Protein AF-A0A091E0C0-F1 (afdb_monomer_lite)

InterPro domains:
  IPR001844 Chaperonin Cpn60/GroEL [PR00298] (60-85)
  IPR001844 Chaperonin Cpn60/GroEL [PR00298] (107-128)
  IPR001844 Chaperonin Cpn60/GroEL [PTHR45633] (1-168)
  IPR002423 Chaperonin Cpn60/GroEL/TCP-1 family [PF00118] (17-167)
  IPR027409 GroEL-like apical domain superfamily [G3DSA:3.50.7.10] (1-46)
  IPR027409 GroEL-like apical domain superfamily [SSF52029] (1-86)
  IPR027413 GroEL-like equatorial domain superfamily [G3DSA:1.10.560.10] (49-175)
  IPR027413 GroEL-like equatorial domain superfamily [SSF48592] (99-172)

Organism: Fukomys damarensis (NCBI:txid885580)

Foldseek 3Di:
DCQQQQAFDDDDPGDPDDPVPDDPNRDGHFDDWDDDPVDIDTAHRPHDPVSLVVVLVVLVVVLVVDPDPVVNVVSVVVNCVSVVHDDDDDDDDDDPVVVVVCVVVVVVVVVVVCCVVVNDDDDLLVRLQVCLVVLVPDDDPDVVVVVVSVVSSVVSCVSNVVVVVVVVDDDDDDDDPDPVPPDPCPPDVPCPPVDDDPPCPVVPPPPPCPVVVVVVVVVVVPDDDDDDDDDDDD

Radius of gyration: 29.6 Å; chains: 1; bounding box: 58×49×87 Å

Structure (mmCIF, N/CA/C/O backbone):
data_AF-A0A091E0C0-F1
#
_entry.id   AF-A0A091E0C0-F1
#
loop_
_atom_site.group_PDB
_atom_site.id
_atom_site.type_symbol
_atom_site.label_atom_id
_atom_site.label_alt_id
_atom_site.label_comp_id
_atom_site.label_asym_id
_atom_site.label_entity_id
_atom_site.label_seq_id
_atom_site.pdbx_PDB_ins_code
_atom_site.Cartn_x
_atom_site.Cartn_y
_atom_site.Cartn_z
_atom_site.occupancy
_atom_site.B_iso_or_equiv
_atom_site.auth_seq_id
_atom_site.auth_comp_id
_atom_site.auth_asym_id
_atom_site.auth_atom_id
_atom_site.pdbx_PDB_model_num
ATOM 1 N N . MET A 1 1 ? -2.699 -0.053 22.121 1.00 83.62 1 MET A N 1
ATOM 2 C CA . MET A 1 1 ? -3.222 -1.366 21.656 1.00 83.62 1 MET A CA 1
ATOM 3 C C . MET A 1 1 ? -4.165 -2.013 22.664 1.00 83.62 1 MET A C 1
ATOM 5 O O . MET A 1 1 ? -5.267 -2.356 22.265 1.00 83.62 1 MET A O 1
ATOM 9 N N . ALA A 1 2 ? -3.785 -2.138 23.941 1.00 85.75 2 ALA A N 1
ATOM 10 C CA . ALA A 1 2 ? -4.622 -2.746 24.985 1.00 85.75 2 ALA A CA 1
ATOM 11 C C . ALA A 1 2 ? -6.030 -2.122 25.092 1.00 85.75 2 ALA A C 1
ATOM 13 O O . ALA A 1 2 ? -7.026 -2.828 24.985 1.00 85.75 2 ALA A O 1
ATOM 14 N N . ILE A 1 3 ? -6.119 -0.787 25.133 1.00 87.06 3 ILE A N 1
ATOM 15 C CA . ILE A 1 3 ? -7.401 -0.053 25.136 1.00 87.06 3 ILE A CA 1
ATOM 16 C C . ILE A 1 3 ? -8.237 -0.358 23.876 1.00 87.06 3 ILE A C 1
ATOM 18 O O . ILE A 1 3 ? -9.442 -0.583 23.956 1.00 87.06 3 ILE A O 1
ATOM 22 N N . ALA A 1 4 ? -7.593 -0.441 22.707 1.00 85.88 4 ALA A N 1
ATOM 23 C CA . ALA A 1 4 ? -8.267 -0.716 21.435 1.00 85.88 4 ALA A CA 1
ATOM 24 C C . ALA A 1 4 ? -8.829 -2.150 21.347 1.00 85.88 4 ALA A C 1
ATOM 26 O O . ALA A 1 4 ? -9.838 -2.388 20.678 1.00 85.88 4 ALA A O 1
ATOM 27 N N . THR A 1 5 ? -8.203 -3.113 22.027 1.00 87.56 5 THR A N 1
ATOM 28 C CA . THR A 1 5 ? -8.660 -4.510 22.090 1.00 87.56 5 THR A CA 1
ATOM 29 C C . THR A 1 5 ? -9.496 -4.819 23.335 1.00 87.56 5 THR A C 1
ATOM 31 O O . THR A 1 5 ? -10.110 -5.886 23.390 1.00 87.56 5 THR A O 1
ATOM 34 N N . GLY A 1 6 ? -9.569 -3.892 24.295 1.00 85.38 6 GLY A N 1
ATOM 35 C CA . GLY A 1 6 ? -10.274 -4.055 25.568 1.00 85.38 6 GLY A CA 1
ATOM 36 C C . GLY A 1 6 ? -9.551 -4.969 26.560 1.00 85.38 6 GLY A C 1
ATOM 37 O O . GLY A 1 6 ? -10.216 -5.603 27.368 1.00 85.38 6 GLY A O 1
ATOM 38 N N . GLY A 1 7 ? -8.226 -5.089 26.449 1.00 86.06 7 GLY A N 1
ATOM 39 C CA . GLY A 1 7 ? -7.393 -5.860 27.375 1.00 86.06 7 GLY A CA 1
ATOM 40 C C . GLY A 1 7 ? -6.574 -4.974 28.310 1.00 86.06 7 GLY A C 1
ATOM 41 O O . GLY A 1 7 ? -6.468 -3.763 28.101 1.00 86.06 7 GLY A O 1
ATOM 42 N N . LEU A 1 8 ? -5.957 -5.595 29.312 1.00 83.12 8 LEU A N 1
ATOM 43 C CA . LEU A 1 8 ? -5.003 -4.965 30.225 1.00 83.12 8 LEU A CA 1
ATOM 44 C C . LEU A 1 8 ? -3.558 -5.268 29.794 1.00 83.12 8 LEU A C 1
ATOM 46 O O . LEU A 1 8 ? -3.288 -6.256 29.112 1.00 83.12 8 LEU A O 1
ATOM 50 N N . VAL A 1 9 ? -2.625 -4.383 30.158 1.00 83.56 9 VAL A N 1
ATOM 51 C CA . VAL A 1 9 ? -1.182 -4.586 29.946 1.00 83.56 9 VAL A CA 1
ATOM 52 C C . VAL A 1 9 ? -0.588 -5.185 31.218 1.00 83.56 9 VAL A C 1
ATOM 54 O O . VAL A 1 9 ? -0.786 -4.629 32.295 1.00 83.56 9 VAL A O 1
ATOM 57 N N . PHE A 1 10 ? 0.147 -6.289 31.084 1.00 82.25 10 PHE A N 1
ATOM 58 C CA . PHE A 1 10 ? 0.856 -6.948 32.185 1.00 82.25 10 PHE A CA 1
ATOM 59 C C . PHE A 1 10 ? 2.335 -6.528 32.188 1.00 82.25 10 PHE A C 1
ATOM 61 O O . PHE A 1 10 ? 2.965 -6.537 31.129 1.00 82.25 10 PHE A O 1
ATOM 68 N N . GLY A 1 11 ? 2.893 -6.174 33.350 1.00 74.88 11 GLY A N 1
ATOM 69 C CA . GLY A 1 11 ? 4.304 -5.787 33.504 1.00 74.88 11 GLY A CA 1
ATOM 70 C C . GLY A 1 11 ? 4.554 -4.804 34.654 1.00 74.88 11 GLY A C 1
ATOM 71 O O . GLY A 1 11 ? 3.607 -4.305 35.257 1.00 74.88 11 GLY A O 1
ATOM 72 N N . GLU A 1 12 ? 5.830 -4.517 34.939 1.00 59.41 12 GLU A N 1
ATOM 73 C CA . GLU A 1 12 ? 6.282 -3.722 36.103 1.00 59.41 12 GLU A CA 1
ATOM 74 C C . GLU A 1 12 ? 5.786 -2.261 36.112 1.00 59.41 12 GLU A C 1
ATOM 76 O O . GLU A 1 12 ? 5.676 -1.659 37.176 1.00 59.41 12 GLU A O 1
ATOM 81 N N . GLU A 1 13 ? 5.434 -1.704 34.949 1.00 59.28 13 GLU A N 1
ATOM 82 C CA . GLU A 1 13 ? 4.938 -0.325 34.798 1.00 59.28 13 GLU A CA 1
ATOM 83 C C . GLU A 1 13 ? 3.396 -0.235 34.698 1.00 59.28 13 GLU A C 1
ATOM 85 O O . GLU A 1 13 ? 2.840 0.856 34.568 1.00 59.28 13 GLU A O 1
ATOM 90 N N . GLY A 1 14 ? 2.689 -1.375 34.744 1.00 56.19 14 GLY A N 1
ATOM 91 C CA . GLY A 1 14 ? 1.226 -1.469 34.655 1.00 56.19 14 GLY A CA 1
ATOM 92 C C . GLY A 1 14 ? 0.528 -1.746 35.992 1.00 56.19 14 GLY A C 1
ATOM 93 O O . GLY A 1 14 ? 1.129 -1.704 37.063 1.00 56.19 14 GLY A O 1
ATOM 94 N N . LEU A 1 15 ? -0.776 -2.059 35.935 1.00 59.28 15 LEU A N 1
ATOM 95 C CA . LEU A 1 15 ? -1.495 -2.646 37.074 1.00 59.28 15 LEU A CA 1
ATOM 96 C C . LEU A 1 15 ? -0.730 -3.902 37.517 1.00 59.28 15 LEU A C 1
ATOM 98 O O . LEU A 1 15 ? -0.425 -4.736 36.670 1.00 59.28 15 LEU A O 1
ATOM 102 N N . ALA A 1 16 ? -0.428 -4.022 38.815 1.00 59.25 16 ALA A N 1
ATOM 103 C CA . ALA A 1 16 ? 0.349 -5.106 39.432 1.00 59.25 16 ALA A CA 1
ATOM 104 C C . ALA A 1 16 ? -0.380 -6.468 39.407 1.00 59.25 16 ALA A C 1
ATOM 106 O O . ALA A 1 16 ? -0.593 -7.109 40.434 1.00 59.25 16 ALA A O 1
ATOM 107 N N . LEU A 1 17 ? -0.827 -6.882 38.226 1.00 66.69 17 LEU A N 1
ATOM 108 C CA . LEU A 1 17 ? -1.394 -8.183 37.936 1.00 66.69 17 LEU A CA 1
ATOM 109 C C . LEU A 1 17 ? -0.252 -9.057 37.431 1.00 66.69 17 LEU A C 1
ATOM 111 O O . LEU A 1 17 ? 0.309 -8.827 36.357 1.00 66.69 17 LEU A O 1
ATOM 115 N N . ASN A 1 18 ? 0.107 -10.050 38.239 1.00 72.56 18 ASN A N 1
ATOM 116 C CA . ASN A 1 18 ? 1.078 -11.057 37.845 1.00 72.56 18 ASN A CA 1
ATOM 117 C C . ASN A 1 18 ? 0.498 -11.916 36.714 1.00 72.56 18 ASN A C 1
ATOM 119 O O . ASN A 1 18 ? -0.703 -12.179 36.667 1.00 72.56 18 ASN A O 1
ATOM 123 N N . VAL A 1 19 ? 1.371 -12.412 35.833 1.00 75.06 19 VAL A N 1
ATOM 124 C CA . VAL A 1 19 ? 0.999 -13.311 34.719 1.00 75.06 19 VAL A CA 1
ATOM 125 C C . VAL A 1 19 ? 0.363 -14.621 35.221 1.00 75.06 19 VAL A C 1
ATOM 127 O O . VAL A 1 19 ? -0.302 -15.329 34.471 1.00 75.06 19 VAL A O 1
ATOM 130 N N . GLU A 1 20 ? 0.545 -14.931 36.502 1.00 78.75 20 GLU A N 1
ATOM 131 C CA . GLU A 1 20 ? 0.038 -16.134 37.158 1.00 78.75 20 GLU A CA 1
ATOM 132 C C . GLU A 1 20 ? -1.482 -16.084 37.412 1.00 78.75 20 GLU A C 1
ATOM 134 O O . GLU A 1 20 ? -2.136 -17.122 37.331 1.00 78.75 20 GLU A O 1
ATOM 139 N N . ASP A 1 21 ? -2.063 -14.893 37.611 1.00 80.81 21 ASP A N 1
ATOM 140 C CA . ASP A 1 21 ? -3.476 -14.700 37.994 1.00 80.81 21 ASP A CA 1
ATOM 141 C C . ASP A 1 21 ? -4.339 -14.105 36.862 1.00 80.81 21 ASP A C 1
ATOM 143 O O . ASP A 1 21 ? -5.306 -13.377 37.098 1.00 80.81 21 ASP A O 1
ATOM 147 N N . VAL A 1 22 ? -3.999 -14.390 35.603 1.00 83.25 22 VAL A N 1
ATOM 148 C CA . VAL A 1 22 ? -4.691 -13.815 34.439 1.00 83.25 22 VAL A CA 1
ATOM 149 C C . VAL A 1 22 ? -6.079 -14.428 34.257 1.00 83.25 22 VAL A C 1
ATOM 151 O O . VAL A 1 22 ? -6.229 -15.641 34.083 1.00 83.25 22 VAL A O 1
ATOM 154 N N . GLN A 1 23 ? -7.112 -13.584 34.200 1.00 84.75 23 GLN A N 1
ATOM 155 C CA . GLN A 1 23 ? -8.461 -14.006 33.838 1.00 84.75 23 GLN A CA 1
ATOM 156 C C . GLN A 1 23 ? -8.733 -13.782 32.348 1.00 84.75 23 GLN A C 1
ATOM 158 O O . GLN A 1 23 ? -8.192 -12.891 31.697 1.00 84.75 23 GLN A O 1
ATOM 163 N N . ALA A 1 24 ? -9.674 -14.549 31.788 1.00 83.81 24 ALA A N 1
ATOM 164 C CA . ALA A 1 24 ? -10.102 -14.388 30.393 1.00 83.81 24 ALA A CA 1
ATOM 165 C C . ALA A 1 24 ? -10.733 -13.010 30.085 1.00 83.81 24 ALA A C 1
ATOM 167 O O . ALA A 1 24 ? -10.983 -12.693 28.921 1.00 83.81 24 ALA A O 1
ATOM 168 N N . GLN A 1 25 ? -11.037 -12.219 31.119 1.00 83.31 25 GLN A N 1
ATOM 169 C CA . GLN A 1 25 ? -11.549 -10.854 31.004 1.00 83.31 25 GLN A CA 1
ATOM 170 C C . GLN A 1 25 ? -10.430 -9.832 30.774 1.00 83.31 25 GLN A C 1
ATOM 172 O O . GLN A 1 25 ? -10.675 -8.820 30.127 1.00 83.31 25 GLN A O 1
ATOM 177 N N . ASP A 1 26 ? -9.213 -10.129 31.231 1.00 84.56 26 ASP A N 1
ATOM 178 C CA . ASP A 1 26 ? -8.057 -9.233 31.125 1.00 84.56 26 ASP A CA 1
ATOM 179 C C . ASP A 1 26 ? -7.406 -9.303 29.735 1.00 84.56 26 ASP A C 1
ATOM 181 O O . ASP A 1 26 ? -6.665 -8.409 29.321 1.00 84.56 26 ASP A O 1
ATOM 185 N N . LEU A 1 27 ? -7.705 -10.365 28.983 1.00 85.62 27 LEU A N 1
ATOM 186 C CA . LEU A 1 27 ? -7.228 -10.568 27.622 1.00 85.62 27 LEU A CA 1
ATOM 187 C C . LEU A 1 27 ? -8.071 -9.778 26.612 1.00 85.62 27 LEU A C 1
ATOM 189 O O . LEU A 1 27 ? -9.299 -9.889 26.555 1.00 85.62 27 LEU A O 1
ATOM 193 N N . GLY A 1 28 ? -7.389 -9.030 25.744 1.00 88.50 28 GLY A N 1
ATOM 194 C CA . GLY A 1 28 ? -8.026 -8.283 24.662 1.00 88.50 28 GLY A CA 1
ATOM 195 C C . GLY A 1 28 ? -8.665 -9.191 23.605 1.00 88.50 28 GLY A C 1
ATOM 196 O O . GLY A 1 28 ? -8.182 -10.285 23.312 1.00 88.50 28 GLY A O 1
ATOM 197 N N . LYS A 1 29 ? -9.751 -8.717 22.985 1.00 89.25 29 LYS A N 1
ATOM 198 C CA . LYS A 1 29 ? -10.498 -9.449 21.949 1.00 89.25 29 LYS A CA 1
ATOM 199 C C . LYS A 1 29 ? -10.398 -8.745 20.601 1.00 89.25 29 LYS A C 1
ATOM 201 O O . LYS A 1 29 ? -10.689 -7.555 20.478 1.00 89.25 29 LYS A O 1
ATOM 206 N N . VAL A 1 30 ? -10.055 -9.515 19.571 1.00 91.00 30 VAL A N 1
ATOM 207 C CA . VAL A 1 30 ? -9.890 -9.051 18.186 1.00 91.00 30 VAL A CA 1
ATOM 208 C C . VAL A 1 30 ? -10.690 -9.962 17.257 1.00 91.00 30 VAL A C 1
ATOM 210 O O . VAL A 1 30 ? -10.850 -11.148 17.539 1.00 91.00 30 VAL A O 1
ATOM 213 N N . GLY A 1 31 ? -11.263 -9.407 16.188 1.00 88.25 31 GLY A N 1
ATOM 214 C CA . GLY A 1 31 ? -12.060 -10.178 15.234 1.00 88.25 31 GLY A CA 1
ATOM 215 C C . GLY A 1 31 ? -11.211 -11.003 14.270 1.00 88.25 31 GLY A C 1
ATOM 216 O O . GLY A 1 31 ? -11.532 -12.158 14.015 1.00 88.25 31 GLY A O 1
ATOM 217 N N . GLU A 1 32 ? -10.151 -10.407 13.730 1.00 88.31 32 GLU A N 1
ATOM 218 C CA . GLU A 1 32 ? -9.261 -11.044 12.759 1.00 88.31 32 GLU A CA 1
ATOM 219 C C . GLU A 1 32 ? -7.840 -10.505 12.933 1.00 88.31 32 GLU A C 1
ATOM 221 O O . GLU A 1 32 ? -7.650 -9.329 13.249 1.00 88.31 32 GLU A O 1
ATOM 226 N N . VAL A 1 33 ? -6.844 -11.371 12.762 1.00 90.31 33 VAL A N 1
ATOM 227 C CA . VAL A 1 33 ? -5.430 -11.027 12.920 1.00 90.31 33 VAL A CA 1
ATOM 228 C C . VAL A 1 33 ? -4.682 -11.530 11.698 1.00 90.31 33 VAL A C 1
ATOM 230 O O . VAL A 1 33 ? -4.753 -12.715 11.376 1.00 90.31 33 VAL A O 1
ATOM 233 N N . ILE A 1 34 ? -3.976 -10.627 11.025 1.00 89.06 34 ILE A N 1
ATOM 234 C CA . ILE A 1 34 ? -3.141 -10.941 9.866 1.00 89.06 34 ILE A CA 1
ATOM 235 C C . ILE A 1 34 ? -1.695 -10.706 10.283 1.00 89.06 34 ILE A C 1
ATOM 237 O O . ILE A 1 34 ? -1.340 -9.602 10.688 1.00 89.06 34 ILE A O 1
ATOM 241 N N . VAL A 1 35 ? -0.871 -11.747 10.203 1.00 93.69 35 VAL A N 1
ATOM 242 C CA . VAL A 1 35 ? 0.554 -11.674 10.543 1.00 93.69 35 VAL A CA 1
ATOM 243 C C . VAL A 1 35 ? 1.359 -11.992 9.295 1.00 93.69 35 VAL A C 1
ATOM 245 O O . VAL A 1 35 ? 1.209 -13.064 8.707 1.00 93.69 35 VAL A O 1
ATOM 248 N N . THR A 1 36 ? 2.197 -11.048 8.887 1.00 92.38 36 THR A N 1
ATOM 249 C CA . THR A 1 36 ? 3.200 -11.223 7.836 1.00 92.38 36 THR A CA 1
ATOM 250 C C . THR A 1 36 ? 4.597 -11.253 8.462 1.00 92.38 36 THR A C 1
ATOM 252 O O . THR A 1 36 ? 4.737 -11.210 9.683 1.00 92.38 36 THR A O 1
ATOM 255 N N . LYS A 1 37 ? 5.648 -11.386 7.642 1.00 93.25 37 LYS A N 1
ATOM 256 C CA . LYS A 1 37 ? 7.032 -11.442 8.138 1.00 93.25 37 LYS A CA 1
ATOM 257 C C . LYS A 1 37 ? 7.442 -10.153 8.860 1.00 93.25 37 LYS A C 1
ATOM 259 O O . LYS A 1 37 ? 8.150 -10.229 9.859 1.00 93.25 37 LYS A O 1
ATOM 264 N N . ASP A 1 38 ? 6.995 -9.013 8.344 1.00 90.62 38 ASP A N 1
ATOM 265 C CA . ASP A 1 38 ? 7.464 -7.698 8.779 1.00 90.62 38 ASP A CA 1
ATOM 266 C C . ASP A 1 38 ? 6.386 -6.930 9.572 1.00 90.62 38 ASP A C 1
ATOM 268 O O . ASP A 1 38 ? 6.716 -6.048 10.362 1.00 90.62 38 ASP A O 1
ATOM 272 N N . GLU A 1 39 ? 5.101 -7.290 9.431 1.00 87.75 39 GLU A N 1
ATOM 273 C CA . GLU A 1 39 ? 3.980 -6.546 10.021 1.00 87.75 39 GLU A CA 1
ATOM 274 C C . GLU A 1 39 ? 2.891 -7.449 10.622 1.00 87.75 39 GLU A C 1
ATOM 276 O O . GLU A 1 39 ? 2.563 -8.510 10.083 1.00 87.75 39 GLU A O 1
ATOM 281 N N . ALA A 1 40 ? 2.268 -6.987 11.711 1.00 89.38 40 ALA A N 1
ATOM 282 C CA . ALA A 1 40 ? 1.107 -7.621 12.333 1.00 89.38 40 ALA A CA 1
ATOM 283 C C . ALA A 1 40 ? -0.074 -6.642 12.398 1.00 89.38 40 ALA A C 1
ATOM 285 O O . ALA A 1 40 ? -0.008 -5.601 13.055 1.00 89.38 40 ALA A O 1
ATOM 286 N N . THR A 1 41 ? -1.178 -6.996 11.743 1.00 86.75 41 THR A N 1
ATOM 287 C CA . THR A 1 41 ? -2.388 -6.174 11.655 1.00 86.75 41 THR A CA 1
ATOM 288 C C . THR A 1 41 ? -3.514 -6.798 12.473 1.00 86.75 41 THR A C 1
ATOM 290 O O . THR A 1 41 ? -3.942 -7.927 12.223 1.00 86.75 41 THR A O 1
ATOM 293 N N . LEU A 1 42 ? -4.025 -6.043 13.448 1.00 88.00 42 LEU A N 1
ATOM 294 C CA . LEU A 1 42 ? -5.166 -6.427 14.281 1.00 88.00 42 LEU A CA 1
ATOM 295 C C . LEU A 1 42 ? -6.434 -5.736 13.770 1.00 88.00 42 LEU A C 1
ATOM 297 O O . LEU A 1 42 ? -6.513 -4.510 13.744 1.00 88.00 42 LEU A O 1
ATOM 301 N N . LEU A 1 43 ? -7.444 -6.518 13.390 1.00 85.44 43 LEU A N 1
ATOM 302 C CA . LEU A 1 43 ? -8.680 -6.024 12.789 1.00 85.44 43 LEU A CA 1
ATOM 303 C C . LEU A 1 43 ? -9.874 -6.215 13.726 1.00 85.44 43 LEU A C 1
ATOM 305 O O . LEU A 1 43 ? -10.095 -7.292 14.284 1.00 85.44 43 LEU A O 1
ATOM 309 N N . LYS A 1 44 ? -10.723 -5.184 13.824 1.00 83.50 44 LYS A N 1
ATOM 310 C CA . LYS A 1 44 ? -11.967 -5.195 14.621 1.00 83.50 44 LYS A CA 1
ATOM 311 C C . LYS A 1 44 ? -11.718 -5.532 16.100 1.00 83.50 44 LYS A C 1
ATOM 313 O O . LYS A 1 44 ? -12.264 -6.507 16.623 1.00 83.50 44 LYS A O 1
ATOM 318 N N . GLY A 1 45 ? -10.895 -4.726 16.771 1.00 86.25 45 GLY A N 1
ATOM 319 C CA . GLY A 1 45 ? -10.773 -4.767 18.231 1.00 86.25 45 GLY A CA 1
ATOM 320 C C . GLY A 1 45 ? -12.118 -4.478 18.907 1.00 86.25 45 GLY A C 1
ATOM 321 O O . GLY A 1 45 ? -12.876 -3.623 18.446 1.00 86.25 45 GLY A O 1
ATOM 322 N N . LYS A 1 46 ? -12.443 -5.215 19.975 1.00 84.62 46 LYS A N 1
ATOM 323 C CA . LYS A 1 46 ? -13.685 -5.040 20.753 1.00 84.62 46 LYS A CA 1
ATOM 324 C C . LYS A 1 46 ? -13.484 -4.148 21.988 1.00 84.62 46 LYS A C 1
ATOM 326 O O . LYS A 1 46 ? -14.085 -4.407 23.026 1.00 84.62 46 LYS A O 1
ATOM 331 N N . GLY A 1 47 ? -12.642 -3.120 21.876 1.00 85.56 47 GLY A N 1
ATOM 332 C CA . GLY A 1 47 ? -12.451 -2.117 22.924 1.00 85.56 47 GLY A CA 1
ATOM 333 C C . GLY A 1 47 ? -13.659 -1.190 23.102 1.00 85.56 47 GLY A C 1
ATOM 334 O O . GLY A 1 47 ? -14.518 -1.064 22.222 1.00 85.56 47 GLY A O 1
ATOM 335 N N . HIS A 1 48 ? -13.728 -0.518 24.251 1.00 87.69 48 HIS A N 1
ATOM 336 C CA . HIS A 1 48 ? -14.758 0.485 24.513 1.00 87.69 48 HIS A CA 1
ATOM 337 C C . HIS A 1 48 ? -14.474 1.763 23.718 1.00 87.69 48 HIS A C 1
ATOM 339 O O . HIS A 1 48 ? -13.467 2.426 23.944 1.00 87.69 48 HIS A O 1
ATOM 345 N N . LYS A 1 49 ? -15.394 2.145 22.821 1.00 86.19 49 LYS A N 1
ATOM 346 C CA . LYS A 1 49 ? -15.236 3.327 21.950 1.00 86.19 49 LYS A CA 1
ATOM 347 C C . LYS A 1 49 ? -14.939 4.616 22.721 1.00 86.19 49 LYS A C 1
ATOM 349 O O . LYS A 1 49 ? -14.050 5.349 22.321 1.00 86.19 49 LYS A O 1
ATOM 354 N N . ALA A 1 50 ? -15.601 4.826 23.861 1.00 90.12 50 ALA A N 1
ATOM 355 C CA . ALA A 1 50 ? -15.364 5.992 24.713 1.00 90.12 50 ALA A CA 1
ATOM 356 C C . ALA A 1 50 ? -13.916 6.067 25.231 1.00 90.12 50 ALA A C 1
ATOM 358 O O . ALA A 1 50 ? -13.322 7.134 25.258 1.00 90.12 50 ALA A O 1
ATOM 359 N N . GLN A 1 51 ? -13.314 4.930 25.597 1.00 88.50 51 GLN A N 1
ATOM 360 C CA . GLN A 1 51 ? -11.919 4.904 26.052 1.00 88.50 51 GLN A CA 1
ATOM 361 C C . GLN A 1 51 ? -10.937 5.169 24.902 1.00 88.50 51 GLN A C 1
ATOM 363 O O . GLN A 1 51 ? -9.887 5.764 25.117 1.00 88.50 51 GLN A O 1
ATOM 368 N N . ILE A 1 52 ? -11.280 4.748 23.681 1.00 89.06 52 ILE A N 1
ATOM 369 C CA . ILE A 1 52 ? -10.478 5.025 22.483 1.00 89.06 52 ILE A CA 1
ATOM 370 C C . ILE A 1 52 ? -10.549 6.517 22.135 1.00 89.06 52 ILE A C 1
ATOM 372 O O . ILE A 1 52 ? -9.515 7.118 21.871 1.00 89.06 52 ILE A O 1
ATOM 376 N N . GLU A 1 53 ? -11.739 7.120 22.177 1.00 89.69 53 GLU A N 1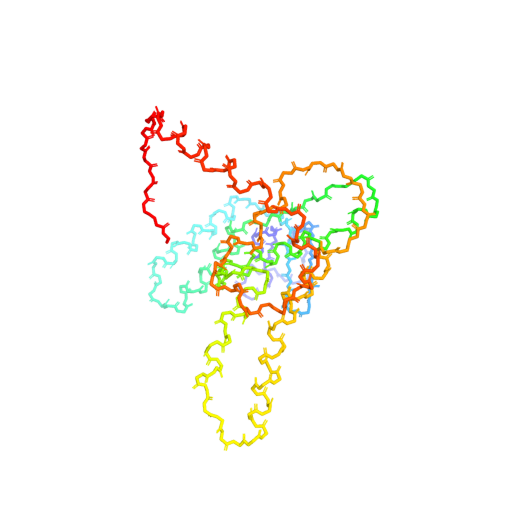
ATOM 377 C CA . GLU A 1 53 ? -11.934 8.557 21.935 1.00 89.69 53 GLU A CA 1
ATOM 378 C C . GLU A 1 53 ? -11.173 9.413 22.954 1.00 89.69 53 GLU A C 1
ATOM 380 O O . GLU A 1 53 ? -10.485 10.350 22.555 1.00 89.69 53 GLU A O 1
ATOM 385 N N . ASN A 1 54 ? -11.209 9.044 24.238 1.00 92.06 54 ASN A N 1
ATOM 386 C CA . ASN A 1 54 ? -10.417 9.713 25.273 1.00 92.06 54 ASN A CA 1
ATOM 387 C C . ASN A 1 54 ? -8.912 9.603 24.989 1.00 92.06 54 ASN A C 1
ATOM 389 O O . ASN A 1 54 ? -8.202 10.597 25.044 1.00 92.06 54 ASN A O 1
ATOM 393 N N . CYS A 1 55 ? -8.429 8.418 24.603 1.00 89.75 55 CYS A N 1
ATOM 394 C CA . CYS A 1 55 ? -7.020 8.217 24.260 1.00 89.75 55 CYS A CA 1
ATOM 395 C C . CYS A 1 55 ? -6.591 9.051 23.035 1.00 89.75 55 CYS A C 1
ATOM 397 O O . CYS A 1 55 ? -5.486 9.586 23.008 1.00 89.75 55 CYS A O 1
ATOM 399 N N . ILE A 1 56 ? -7.466 9.213 22.034 1.00 91.25 56 ILE A N 1
ATOM 400 C CA . ILE A 1 56 ? -7.207 10.093 20.883 1.00 91.25 56 ILE A CA 1
ATOM 401 C C . ILE A 1 56 ? -7.106 11.558 21.329 1.00 91.25 56 ILE A C 1
ATOM 403 O O . ILE A 1 56 ? -6.213 12.264 20.863 1.00 91.25 56 ILE A O 1
ATOM 407 N N . GLN A 1 57 ? -7.987 12.010 22.228 1.00 92.69 57 GLN A N 1
ATOM 408 C CA . GLN A 1 57 ? -7.940 13.370 22.778 1.00 92.69 57 GLN A CA 1
ATOM 409 C C . GLN A 1 57 ? -6.653 13.611 23.570 1.00 92.69 57 GLN A C 1
ATOM 411 O O . GLN A 1 57 ? -5.965 14.592 23.313 1.00 92.69 57 GLN A O 1
ATOM 416 N N . GLU A 1 58 ? -6.271 12.681 24.445 1.00 92.38 58 GLU A N 1
ATOM 417 C CA . GLU A 1 58 ? -5.027 12.760 25.221 1.00 92.38 58 GLU A CA 1
ATOM 418 C C . GLU A 1 58 ? -3.789 12.880 24.314 1.00 92.38 58 GLU A C 1
ATOM 420 O O . GLU A 1 58 ? -2.924 13.723 24.546 1.00 92.38 58 GLU A O 1
ATOM 425 N N . ILE A 1 59 ? -3.710 12.077 23.246 1.00 92.44 59 ILE A N 1
ATOM 426 C CA . ILE A 1 59 ? -2.594 12.132 22.286 1.00 92.44 59 ILE A CA 1
ATOM 427 C C . ILE A 1 59 ? -2.606 13.451 21.500 1.00 92.44 59 ILE A C 1
ATOM 429 O O . ILE A 1 59 ? -1.544 14.017 21.239 1.00 92.44 59 ILE A O 1
ATOM 433 N N . ALA A 1 60 ? -3.786 13.957 21.130 1.00 91.62 60 ALA A N 1
ATOM 434 C CA . ALA A 1 60 ? -3.915 15.236 20.437 1.00 91.62 60 ALA A CA 1
ATOM 435 C C . ALA A 1 60 ? -3.446 16.409 21.315 1.00 91.62 60 ALA A C 1
ATOM 437 O O . ALA A 1 60 ? -2.685 17.251 20.844 1.00 91.62 60 ALA A O 1
ATOM 438 N N . GLU A 1 61 ? -3.819 16.423 22.597 1.00 93.81 61 GLU A N 1
ATOM 439 C CA . GLU A 1 61 ? -3.354 17.423 23.568 1.00 93.81 61 GLU A CA 1
ATOM 440 C C . GLU A 1 61 ? -1.833 17.354 23.771 1.00 93.81 61 GLU A C 1
ATOM 442 O O . GLU A 1 61 ? -1.150 18.380 23.778 1.00 93.81 61 GLU A O 1
ATOM 447 N N . GLN A 1 62 ? -1.268 16.146 23.872 1.00 91.12 62 GLN A N 1
ATOM 448 C CA . GLN A 1 62 ? 0.184 15.957 23.976 1.00 91.12 62 GLN A CA 1
ATOM 449 C C . GLN A 1 62 ? 0.925 16.508 22.754 1.00 91.12 62 GLN A C 1
ATOM 451 O O . GLN A 1 62 ? 1.988 17.114 22.893 1.00 91.12 62 GLN A O 1
ATOM 456 N N . LEU A 1 63 ? 0.347 16.363 21.562 1.00 91.75 63 LEU A N 1
ATOM 457 C CA . LEU A 1 63 ? 0.937 16.849 20.318 1.00 91.75 63 LEU A CA 1
ATOM 458 C C . LEU A 1 63 ? 1.066 18.381 20.281 1.00 91.75 63 LEU A C 1
ATOM 460 O O . LEU A 1 63 ? 2.034 18.900 19.718 1.00 91.75 63 LEU A O 1
ATOM 464 N N . GLU A 1 64 ? 0.127 19.099 20.901 1.00 90.25 64 GLU A N 1
ATOM 465 C CA . GLU A 1 64 ? 0.155 20.564 21.011 1.00 90.25 64 GLU A CA 1
ATOM 466 C C . GLU A 1 64 ? 1.230 21.064 21.984 1.00 90.25 64 GLU A C 1
ATOM 468 O O . GLU A 1 64 ? 1.847 22.106 21.750 1.00 90.25 64 GLU A O 1
ATOM 473 N N . ILE A 1 65 ? 1.470 20.320 23.067 1.00 92.44 65 ILE A N 1
ATOM 474 C CA . ILE A 1 65 ? 2.408 20.697 24.134 1.00 92.44 65 ILE A CA 1
ATOM 475 C C . ILE A 1 65 ? 3.852 20.361 23.747 1.00 92.44 65 ILE A C 1
ATOM 477 O O . ILE A 1 65 ? 4.784 21.105 24.067 1.00 92.44 65 ILE A O 1
ATOM 481 N N . THR A 1 66 ? 4.057 19.240 23.059 1.00 90.88 66 THR A N 1
ATOM 482 C CA . THR A 1 66 ? 5.383 18.763 22.676 1.00 90.88 66 THR A CA 1
ATOM 483 C C . THR A 1 66 ? 6.069 19.731 21.712 1.00 90.88 66 THR A C 1
ATOM 485 O O . THR A 1 66 ? 5.502 20.188 20.721 1.00 90.88 66 THR A O 1
ATOM 488 N N . THR A 1 67 ? 7.345 20.023 21.958 1.00 89.12 67 THR A N 1
ATOM 489 C CA . THR A 1 67 ? 8.170 20.897 21.103 1.00 89.12 67 THR A CA 1
ATOM 490 C C . THR A 1 67 ? 9.173 20.127 20.244 1.00 89.12 67 THR A C 1
ATOM 492 O O . THR A 1 67 ? 9.629 20.656 19.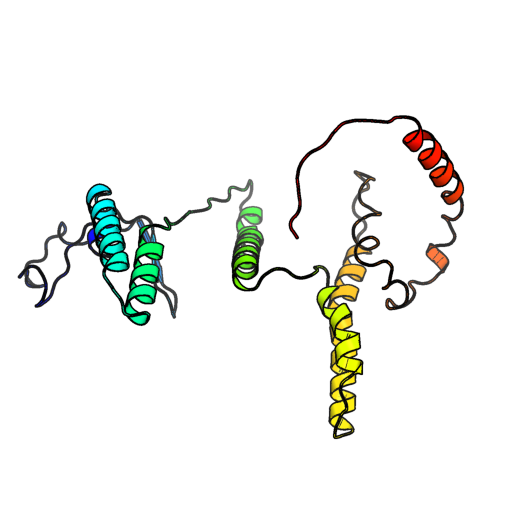234 1.00 89.12 67 THR A O 1
ATOM 495 N N . SER A 1 68 ? 9.470 18.874 20.599 1.00 93.56 68 SER A N 1
ATOM 496 C CA . SER A 1 68 ? 10.390 17.998 19.868 1.00 93.56 68 SER A CA 1
ATOM 497 C C . SER A 1 68 ? 9.764 17.470 18.575 1.00 93.56 68 SER A C 1
ATOM 499 O O . SER A 1 68 ? 8.684 16.881 18.594 1.00 93.56 68 SER A O 1
ATOM 501 N N . GLU A 1 69 ? 10.452 17.644 17.445 1.00 89.88 69 GLU A N 1
ATOM 502 C CA . GLU A 1 69 ? 10.001 17.139 16.138 1.00 89.88 69 GLU A CA 1
ATOM 503 C C . GLU A 1 69 ? 9.893 15.606 16.111 1.00 89.88 69 GLU A C 1
ATOM 505 O O . GLU A 1 69 ? 8.929 15.072 15.566 1.00 89.88 69 GLU A O 1
ATOM 510 N N . TYR A 1 70 ? 10.817 14.905 16.777 1.00 92.19 70 TYR A N 1
ATOM 511 C CA . TYR A 1 70 ? 10.816 13.441 16.859 1.00 92.19 70 TYR A CA 1
ATOM 512 C C . TYR A 1 70 ? 9.569 12.897 17.571 1.00 92.19 70 TYR A C 1
ATOM 514 O O . TYR A 1 70 ? 8.928 11.954 17.111 1.00 92.19 70 TYR A O 1
ATOM 522 N N . GLU A 1 71 ? 9.196 13.513 18.693 1.00 92.00 71 GLU A N 1
ATOM 523 C CA . GLU A 1 71 ? 8.010 13.106 19.448 1.00 92.00 71 GLU A CA 1
ATOM 524 C C . GLU A 1 71 ? 6.722 13.450 18.695 1.00 92.00 71 GLU A C 1
ATOM 526 O O . GLU A 1 71 ? 5.799 12.639 18.672 1.00 92.00 71 GLU A O 1
ATOM 531 N N . LYS A 1 72 ? 6.674 14.596 18.001 1.00 91.88 72 LYS A N 1
ATOM 532 C CA . LYS A 1 72 ? 5.538 14.952 17.137 1.00 91.88 72 LYS A CA 1
ATOM 533 C C . LYS A 1 72 ? 5.313 13.934 16.031 1.00 91.88 72 LYS A C 1
ATOM 535 O O . LYS A 1 72 ? 4.170 13.570 15.773 1.00 91.88 72 LYS A O 1
ATOM 540 N N . GLU A 1 73 ? 6.371 13.477 15.368 1.00 91.56 73 GLU A N 1
ATOM 541 C CA . GLU A 1 73 ? 6.260 12.452 14.327 1.00 91.56 73 GLU A CA 1
ATOM 542 C C . GLU A 1 73 ? 5.691 11.148 14.904 1.00 91.56 73 GLU A C 1
ATOM 544 O O . GLU A 1 73 ? 4.735 10.588 14.365 1.00 91.56 73 GLU A O 1
ATOM 549 N N . LYS A 1 74 ? 6.189 10.713 16.068 1.00 92.19 74 LYS A N 1
ATOM 550 C CA . LYS A 1 74 ? 5.725 9.479 16.717 1.00 92.19 74 LYS A CA 1
ATOM 551 C C . LYS A 1 74 ? 4.297 9.565 17.252 1.00 92.19 74 LYS A C 1
ATOM 553 O O . LYS A 1 74 ? 3.546 8.600 17.107 1.00 92.19 74 LYS A O 1
ATOM 558 N N . LEU A 1 75 ? 3.894 10.699 17.821 1.00 92.19 75 LEU A N 1
ATOM 559 C CA . LEU A 1 75 ? 2.514 10.923 18.260 1.00 92.19 75 LEU A CA 1
ATOM 560 C C . LEU A 1 75 ? 1.554 10.985 17.065 1.00 92.19 75 LEU A C 1
ATOM 562 O O . LEU A 1 75 ? 0.473 10.401 17.127 1.00 92.19 75 LEU A O 1
ATOM 566 N N . ASN A 1 76 ? 1.966 11.589 15.945 1.00 88.50 76 ASN A N 1
ATOM 567 C CA . ASN A 1 76 ? 1.191 11.567 14.701 1.00 88.50 76 ASN A CA 1
ATOM 568 C C . ASN A 1 76 ? 1.011 10.143 14.157 1.00 88.50 76 ASN A C 1
ATOM 570 O O . ASN A 1 76 ? -0.098 9.778 13.770 1.00 88.50 76 ASN A O 1
ATOM 574 N N . GLU A 1 77 ? 2.059 9.311 14.165 1.00 87.75 77 GLU A N 1
ATOM 575 C CA . GLU A 1 77 ? 1.952 7.901 13.761 1.00 87.75 77 GLU A CA 1
ATOM 576 C C . GLU A 1 77 ? 0.941 7.131 14.627 1.00 87.75 77 GLU A C 1
ATOM 578 O O . GLU A 1 77 ? 0.184 6.298 14.125 1.00 87.75 77 GLU A O 1
ATOM 583 N N . GLN A 1 78 ? 0.925 7.385 15.937 1.00 88.81 78 GLN A N 1
ATOM 584 C CA . GLN A 1 78 ? -0.020 6.751 16.858 1.00 88.81 78 GLN A CA 1
ATOM 585 C C . GLN A 1 78 ? -1.451 7.249 16.644 1.00 88.81 78 GLN A C 1
ATOM 587 O O . GLN A 1 78 ? -2.371 6.431 16.565 1.00 88.81 78 GLN A O 1
ATOM 592 N N . LEU A 1 79 ? -1.635 8.564 16.511 1.00 88.12 79 LEU A N 1
ATOM 593 C CA . LEU A 1 79 ? -2.932 9.186 16.258 1.00 88.12 79 LEU A CA 1
ATOM 594 C C . LEU A 1 79 ? -3.530 8.677 14.950 1.00 88.12 79 LEU A C 1
ATOM 596 O O . LEU A 1 79 ? -4.703 8.303 14.936 1.00 88.12 79 LEU A O 1
ATOM 600 N N . ALA A 1 80 ? -2.725 8.593 13.888 1.00 86.31 80 ALA A N 1
ATOM 601 C CA . ALA A 1 80 ? -3.137 8.019 12.614 1.00 86.31 80 ALA A CA 1
ATOM 602 C C . ALA A 1 80 ? -3.607 6.571 12.802 1.00 86.31 80 ALA A C 1
ATOM 604 O O . ALA A 1 80 ? -4.725 6.242 12.437 1.00 86.31 80 ALA A O 1
ATOM 605 N N . LYS A 1 81 ? -2.833 5.721 13.489 1.00 85.38 81 LYS A N 1
ATOM 606 C CA . LYS A 1 81 ? -3.213 4.313 13.732 1.00 85.38 81 LYS A CA 1
ATOM 607 C C . LYS A 1 81 ? -4.492 4.133 14.560 1.00 85.38 81 LYS A C 1
ATOM 609 O O . LYS A 1 81 ? -5.135 3.091 14.446 1.00 85.38 81 LYS A O 1
ATOM 614 N N . LEU A 1 82 ? -4.830 5.084 15.432 1.00 83.25 82 LEU A N 1
ATOM 615 C CA . LEU A 1 82 ? -6.042 5.035 16.259 1.00 83.25 82 LEU A CA 1
ATOM 616 C C . LEU A 1 82 ? -7.258 5.668 15.569 1.00 83.25 82 LEU A C 1
ATOM 618 O O . LEU A 1 82 ? -8.377 5.193 15.769 1.00 83.25 82 LEU A O 1
ATOM 622 N N . SER A 1 83 ? -7.038 6.717 14.775 1.00 79.06 83 SER A N 1
ATOM 623 C CA . SER A 1 83 ? -8.090 7.506 14.120 1.00 79.06 83 SER A CA 1
ATOM 624 C C . SER A 1 83 ? -8.458 6.958 12.742 1.00 79.06 83 SER A C 1
ATOM 626 O O . SER A 1 83 ? -9.643 6.929 12.399 1.00 79.06 83 SER A O 1
ATOM 628 N N . ASP A 1 84 ? -7.474 6.478 11.972 1.00 71.06 84 ASP A N 1
ATOM 629 C CA . ASP A 1 84 ? -7.707 5.788 10.705 1.00 71.06 84 ASP A CA 1
ATOM 630 C C . ASP A 1 84 ? -8.243 4.388 10.994 1.00 71.06 84 ASP A C 1
ATOM 632 O O . ASP A 1 84 ? -7.532 3.396 11.170 1.00 71.06 84 A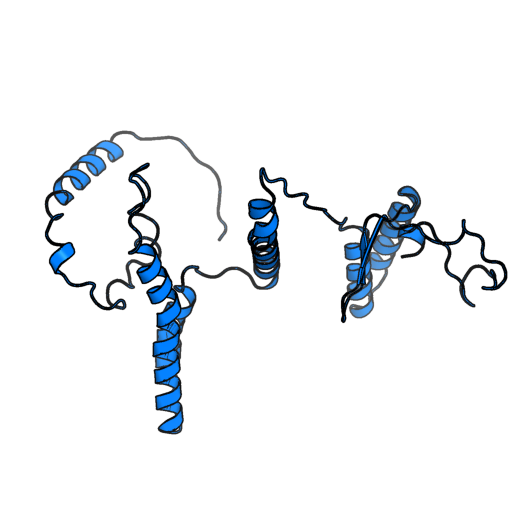SP A O 1
ATOM 636 N N . GLY A 1 85 ? -9.567 4.321 11.085 1.00 70.75 85 GLY A N 1
ATOM 637 C CA . GLY A 1 85 ? -10.290 3.069 11.192 1.00 70.75 85 GLY A CA 1
ATOM 638 C C . GLY A 1 85 ? -9.992 2.151 10.006 1.00 70.75 85 GLY A C 1
ATOM 639 O O . GLY A 1 85 ? -9.837 2.581 8.865 1.00 70.75 85 GLY A O 1
ATOM 640 N N . VAL A 1 86 ? -9.974 0.844 10.260 1.00 75.56 86 VAL A N 1
ATOM 641 C CA . VAL A 1 86 ? -9.710 -0.127 9.197 1.00 75.56 86 VAL A CA 1
ATOM 642 C C . VAL A 1 86 ? -10.976 -0.411 8.388 1.00 75.56 86 VAL A C 1
ATOM 644 O O . VAL A 1 86 ? -11.961 -0.944 8.910 1.00 75.56 86 VAL A O 1
ATOM 647 N N . ALA A 1 87 ? -10.944 -0.100 7.092 1.00 76.06 87 ALA A N 1
ATOM 648 C CA . ALA A 1 87 ? -12.017 -0.422 6.158 1.00 76.06 87 ALA A CA 1
ATOM 649 C C . ALA A 1 87 ? -11.852 -1.844 5.596 1.00 76.06 87 ALA A C 1
ATOM 651 O O . ALA A 1 87 ? -10.835 -2.181 4.996 1.00 76.06 87 ALA A O 1
ATOM 652 N N . VAL A 1 88 ? -12.879 -2.687 5.748 1.00 80.38 88 VAL A N 1
ATOM 653 C CA . VAL A 1 88 ? -12.899 -4.038 5.162 1.00 80.38 88 VAL A CA 1
ATOM 654 C C . VAL A 1 88 ? -13.776 -4.047 3.913 1.00 80.38 88 VAL A C 1
ATOM 656 O O . VAL A 1 88 ? -15.000 -3.931 4.004 1.00 80.38 88 VAL A O 1
ATOM 659 N N . LEU A 1 89 ? -13.159 -4.240 2.747 1.00 83.06 89 LEU A N 1
ATOM 660 C CA . LEU A 1 89 ? -13.843 -4.349 1.457 1.00 83.06 89 LEU A CA 1
ATOM 661 C C . LEU A 1 89 ? -14.287 -5.794 1.196 1.00 83.06 89 LEU A C 1
ATOM 663 O O . LEU A 1 89 ? -13.479 -6.679 0.920 1.00 83.06 89 LEU A O 1
ATOM 667 N N . LYS A 1 90 ? -15.600 -6.039 1.257 1.00 84.38 90 LYS A N 1
ATOM 668 C CA . LYS A 1 90 ? -16.198 -7.337 0.908 1.00 84.38 90 LYS A CA 1
ATOM 669 C C . LYS A 1 90 ? -16.631 -7.337 -0.556 1.00 84.38 90 LYS A C 1
ATOM 671 O O . LYS A 1 90 ? -17.663 -6.769 -0.900 1.00 84.38 90 LYS A O 1
ATOM 676 N N . VAL A 1 91 ? -15.849 -7.988 -1.412 1.00 85.00 91 VAL A N 1
ATOM 677 C CA . VAL A 1 91 ? -16.148 -8.103 -2.846 1.00 85.00 91 VAL A CA 1
ATOM 678 C C . VAL 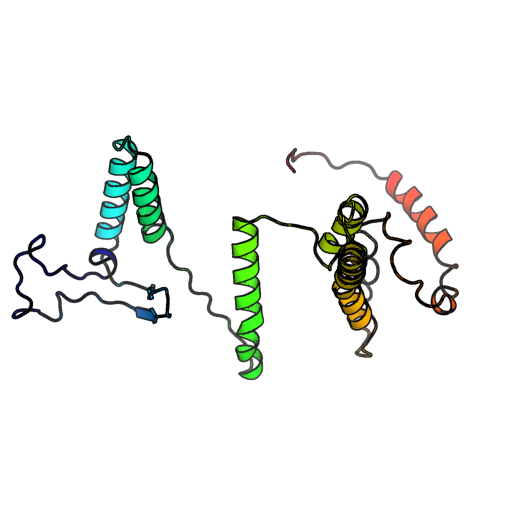A 1 91 ? -17.039 -9.323 -3.084 1.00 85.00 91 VAL A C 1
ATOM 680 O O . VAL A 1 91 ? -16.603 -10.458 -2.899 1.00 85.00 91 VAL A O 1
ATOM 683 N N . GLY A 1 92 ? -18.290 -9.085 -3.482 1.00 83.94 92 GLY A N 1
ATOM 684 C CA . GLY A 1 92 ? -19.219 -10.134 -3.909 1.00 83.94 92 GLY A CA 1
ATOM 685 C C . GLY A 1 92 ? -19.045 -10.478 -5.390 1.00 83.94 92 GLY A C 1
ATOM 686 O O . GLY A 1 92 ? -18.791 -9.593 -6.207 1.00 83.94 92 GLY A O 1
ATOM 687 N N . ARG A 1 93 ? -19.188 -11.759 -5.740 1.00 83.06 93 ARG A N 1
ATOM 688 C CA . ARG A 1 93 ? -19.189 -12.260 -7.123 1.00 83.06 93 ARG A CA 1
ATOM 689 C C . ARG A 1 93 ? -20.203 -13.397 -7.258 1.00 83.06 93 ARG A C 1
ATOM 691 O O . ARG A 1 93 ? -20.601 -13.990 -6.259 1.00 83.06 93 ARG A O 1
ATOM 698 N N . THR A 1 94 ? -20.619 -13.676 -8.489 1.00 85.44 94 THR A N 1
ATOM 699 C CA . THR A 1 94 ? -21.644 -14.678 -8.812 1.00 85.44 94 THR A CA 1
ATOM 700 C C . THR A 1 94 ? -21.105 -16.104 -8.891 1.00 85.44 94 THR A C 1
ATOM 702 O O . THR A 1 94 ? -21.870 -17.043 -8.694 1.00 85.44 94 THR A O 1
ATOM 705 N N . SER A 1 95 ? -19.809 -16.285 -9.159 1.00 84.50 95 SER A N 1
ATOM 706 C CA . SER A 1 95 ? -19.162 -17.601 -9.228 1.00 84.50 95 SER A CA 1
ATOM 707 C C . SER A 1 95 ? -17.810 -17.617 -8.515 1.00 84.50 95 SER A C 1
ATOM 709 O O . SER A 1 95 ? -17.131 -16.593 -8.448 1.00 84.50 95 SER A O 1
ATOM 711 N N . ASP A 1 96 ? -17.381 -18.785 -8.029 1.00 80.81 96 ASP A N 1
ATOM 712 C CA . ASP A 1 96 ? -16.100 -18.939 -7.319 1.00 80.81 96 ASP A CA 1
ATOM 713 C C . ASP A 1 96 ? -14.892 -18.567 -8.196 1.00 80.81 96 ASP A C 1
ATOM 715 O O . ASP A 1 96 ? -13.917 -17.989 -7.720 1.00 80.81 96 ASP A O 1
ATOM 719 N N . VAL A 1 97 ? -14.982 -18.813 -9.508 1.00 82.00 97 VAL A N 1
ATOM 720 C CA . VAL A 1 97 ? -13.943 -18.416 -10.474 1.00 82.00 97 VAL A CA 1
ATOM 721 C C . VAL A 1 97 ? -13.807 -16.892 -10.541 1.00 82.00 97 VAL A C 1
ATOM 723 O O . VAL A 1 97 ? -12.697 -16.374 -10.620 1.00 82.00 97 VAL A O 1
ATOM 726 N N . GLU A 1 98 ? -14.914 -16.156 -10.448 1.00 78.44 98 GLU A N 1
ATOM 727 C CA . GLU A 1 98 ? -14.891 -14.694 -10.392 1.00 78.44 98 GLU A CA 1
ATOM 728 C C . GLU A 1 98 ? -14.420 -14.170 -9.029 1.00 78.44 98 GLU A C 1
ATOM 730 O O . GLU A 1 98 ? -13.812 -13.100 -8.971 1.00 78.44 98 GLU A O 1
ATOM 735 N N . VAL A 1 99 ? -14.671 -14.903 -7.932 1.00 79.69 99 VAL A N 1
ATOM 736 C CA . VAL A 1 99 ? -14.121 -14.582 -6.599 1.00 79.69 99 VAL A CA 1
ATOM 737 C C . VAL A 1 99 ? -12.596 -14.663 -6.617 1.00 79.69 99 VAL A C 1
ATOM 739 O O . VAL A 1 99 ? -11.943 -13.859 -5.955 1.00 79.69 99 VAL A O 1
ATOM 742 N N . ASN A 1 100 ? -12.018 -15.567 -7.406 1.00 77.38 100 ASN A N 1
ATOM 743 C CA . ASN A 1 100 ? -10.568 -15.656 -7.573 1.00 77.38 100 ASN A CA 1
ATOM 744 C C . ASN A 1 100 ? -9.979 -14.462 -8.348 1.00 77.38 100 ASN A C 1
ATOM 746 O O . ASN A 1 100 ? -8.793 -14.194 -8.229 1.00 77.38 100 ASN A O 1
ATOM 750 N N . GLU A 1 101 ? -10.788 -13.645 -9.034 1.00 80.56 101 GLU A N 1
ATOM 751 C CA . GLU A 1 101 ? -10.339 -12.355 -9.589 1.00 80.56 101 GLU A CA 1
ATOM 752 C C . GLU A 1 101 ? -10.217 -11.235 -8.526 1.00 80.56 101 GLU A C 1
ATOM 754 O O . GLU A 1 101 ? -10.274 -10.043 -8.859 1.00 80.56 101 GLU A O 1
ATOM 759 N N . LYS A 1 102 ? -10.068 -11.586 -7.241 1.00 82.69 102 LYS A N 1
ATOM 760 C CA . LYS A 1 102 ? -9.730 -10.653 -6.148 1.00 82.69 102 LYS A CA 1
ATOM 761 C C . LYS A 1 102 ? -8.422 -9.910 -6.402 1.00 82.69 102 LYS A C 1
ATOM 763 O O . LYS A 1 102 ? -8.315 -8.756 -5.994 1.00 82.69 102 LYS A O 1
ATOM 768 N N . ASP A 1 103 ? -7.504 -10.518 -7.147 1.00 87.50 103 ASP A N 1
ATOM 769 C CA . ASP A 1 103 ? -6.204 -9.936 -7.489 1.00 87.50 103 ASP A CA 1
ATOM 770 C C . ASP A 1 103 ? -6.323 -8.580 -8.199 1.00 87.50 103 ASP A C 1
ATOM 772 O O . ASP A 1 103 ? -5.490 -7.701 -8.021 1.00 87.50 103 ASP A O 1
ATOM 776 N N . ARG A 1 104 ? -7.400 -8.346 -8.965 1.00 87.88 104 ARG A N 1
ATOM 777 C CA . ARG A 1 104 ? -7.629 -7.037 -9.605 1.00 87.88 104 ARG A CA 1
ATOM 778 C C . ARG A 1 104 ? -7.988 -5.942 -8.605 1.00 87.88 104 ARG A C 1
ATOM 780 O O . ARG A 1 104 ? -7.734 -4.771 -8.860 1.00 87.88 104 ARG A O 1
ATOM 787 N N . VAL A 1 105 ? -8.643 -6.312 -7.508 1.00 89.75 105 VAL A N 1
ATOM 788 C CA . VAL A 1 105 ? -9.033 -5.366 -6.459 1.00 89.75 105 VAL A CA 1
ATOM 789 C C . VAL A 1 105 ? -7.832 -5.051 -5.581 1.00 89.75 105 VAL A C 1
ATOM 791 O O . VAL A 1 105 ? -7.622 -3.887 -5.261 1.00 89.75 105 VAL A O 1
ATOM 794 N N . THR A 1 106 ? -7.024 -6.054 -5.234 1.00 88.81 106 THR A N 1
ATOM 795 C CA . THR A 1 106 ? -5.787 -5.833 -4.473 1.00 88.81 106 THR A CA 1
ATOM 796 C C . THR A 1 106 ? -4.781 -5.007 -5.272 1.00 88.81 106 THR A C 1
ATOM 798 O O . THR A 1 106 ? -4.230 -4.056 -4.729 1.00 88.81 106 THR A O 1
ATOM 801 N N . ASP A 1 107 ? -4.618 -5.281 -6.570 1.00 92.38 107 ASP A N 1
ATOM 802 C CA . ASP A 1 107 ? -3.778 -4.475 -7.466 1.00 92.38 107 ASP A CA 1
ATOM 803 C C . ASP A 1 107 ? -4.259 -3.018 -7.542 1.00 92.38 107 ASP A C 1
ATOM 805 O O . ASP A 1 107 ? -3.471 -2.088 -7.383 1.00 92.38 107 ASP A O 1
ATOM 809 N N . ALA A 1 108 ? -5.572 -2.799 -7.684 1.00 91.56 108 ALA A N 1
ATOM 810 C CA . ALA A 1 108 ? -6.142 -1.454 -7.702 1.00 91.56 108 ALA A CA 1
ATOM 811 C C . ALA A 1 108 ? -5.922 -0.693 -6.385 1.00 91.56 108 ALA A C 1
ATOM 813 O O . ALA A 1 108 ? -5.587 0.489 -6.426 1.00 91.56 108 ALA A O 1
ATOM 814 N N . LEU A 1 109 ? -6.090 -1.355 -5.235 1.00 89.50 109 LEU A N 1
ATOM 815 C CA . LEU A 1 109 ? -5.850 -0.745 -3.924 1.00 89.50 109 LEU A CA 1
ATOM 816 C C . LEU A 1 109 ? -4.386 -0.333 -3.774 1.00 89.50 109 LEU A C 1
ATOM 818 O O . LEU A 1 109 ? -4.107 0.824 -3.467 1.00 89.50 109 LEU A O 1
ATOM 822 N N . ASN A 1 110 ? -3.464 -1.241 -4.089 1.00 90.50 110 ASN A N 1
ATOM 823 C CA . ASN A 1 110 ? -2.032 -0.968 -4.022 1.00 90.50 110 ASN A CA 1
ATOM 824 C C . ASN A 1 110 ? -1.632 0.171 -4.972 1.00 90.50 110 ASN A C 1
ATOM 826 O O . ASN A 1 110 ? -0.866 1.052 -4.591 1.00 90.50 110 ASN A O 1
ATOM 830 N N . ALA A 1 111 ? -2.200 0.205 -6.182 1.00 92.12 111 ALA A N 1
ATOM 831 C CA . ALA A 1 111 ? -1.963 1.279 -7.140 1.00 92.12 111 ALA A CA 1
ATOM 832 C C . ALA A 1 111 ? -2.466 2.640 -6.634 1.00 92.12 111 ALA A C 1
ATOM 834 O O . ALA A 1 111 ? -1.799 3.652 -6.841 1.00 92.12 111 ALA A O 1
ATOM 835 N N . THR A 1 112 ? -3.627 2.690 -5.971 1.00 93.56 112 THR A N 1
ATOM 836 C CA . THR A 1 112 ? -4.137 3.943 -5.396 1.00 93.56 112 THR A CA 1
ATOM 837 C C . THR A 1 112 ? -3.318 4.421 -4.207 1.00 93.56 112 THR A C 1
ATOM 839 O O . THR A 1 112 ? -3.079 5.620 -4.109 1.00 93.56 112 THR A O 1
ATOM 842 N N . THR A 1 113 ? -2.847 3.512 -3.349 1.00 88.50 113 THR A N 1
ATOM 843 C CA . THR A 1 113 ? -1.972 3.861 -2.222 1.00 88.50 113 THR A CA 1
ATOM 844 C C . THR A 1 113 ? -0.651 4.437 -2.728 1.00 88.50 113 THR A C 1
ATOM 846 O O . THR A 1 113 ? -0.302 5.559 -2.371 1.00 88.50 113 THR A O 1
ATOM 849 N N . ALA A 1 114 ? 0.005 3.756 -3.673 1.00 90.25 114 ALA A N 1
ATOM 850 C CA . ALA A 1 114 ? 1.245 4.241 -4.283 1.00 90.25 114 ALA A CA 1
ATOM 851 C C . ALA A 1 114 ? 1.067 5.600 -4.986 1.00 90.25 114 ALA A C 1
ATOM 853 O O . ALA A 1 114 ? 1.930 6.469 -4.911 1.00 90.25 114 ALA A O 1
ATOM 854 N N . ALA A 1 115 ? -0.078 5.822 -5.640 1.00 92.56 115 ALA A N 1
ATOM 855 C CA . ALA A 1 115 ? -0.380 7.093 -6.295 1.00 92.56 115 ALA A CA 1
ATOM 856 C C . ALA A 1 115 ? -0.570 8.263 -5.314 1.00 92.56 115 ALA A C 1
ATOM 858 O O . ALA A 1 115 ? -0.331 9.410 -5.693 1.00 92.56 115 ALA A O 1
ATOM 859 N N . VAL A 1 116 ? -1.027 7.998 -4.087 1.00 91.62 116 VAL A N 1
ATOM 860 C CA . VAL A 1 116 ? -1.161 9.018 -3.034 1.00 91.62 116 VAL A CA 1
ATOM 861 C C . VAL A 1 116 ? 0.203 9.354 -2.428 1.00 91.62 116 VAL A C 1
ATOM 863 O O . VAL A 1 116 ? 0.456 10.522 -2.146 1.00 91.62 116 VAL A O 1
ATOM 866 N N . GLU A 1 117 ? 1.080 8.361 -2.278 1.00 87.56 117 GLU A N 1
ATOM 867 C CA . GLU A 1 117 ? 2.418 8.525 -1.695 1.00 87.56 117 GLU A CA 1
ATOM 868 C C . GLU A 1 117 ? 3.417 9.180 -2.664 1.00 87.56 117 GLU A C 1
ATOM 870 O O . GLU A 1 117 ? 4.050 10.179 -2.326 1.00 87.56 117 GLU A O 1
ATOM 875 N N . GLU A 1 118 ? 3.552 8.644 -3.881 1.00 90.62 118 GLU A N 1
ATOM 876 C CA . GLU A 1 118 ? 4.575 9.067 -4.855 1.00 90.62 118 GLU A CA 1
ATOM 877 C C . GLU A 1 118 ? 4.036 10.033 -5.925 1.00 90.62 118 GLU A C 1
ATOM 879 O O . GLU A 1 118 ? 4.799 10.695 -6.635 1.00 90.62 118 GLU A O 1
ATOM 884 N N . GLY A 1 119 ? 2.711 10.136 -6.049 1.00 89.62 119 GLY A N 1
ATOM 885 C CA . GLY A 1 119 ? 2.040 10.925 -7.077 1.00 89.62 119 GLY A CA 1
ATOM 886 C C . GLY A 1 119 ? 1.743 10.150 -8.365 1.00 89.62 119 GLY A C 1
ATOM 887 O O . GLY A 1 119 ? 1.937 8.942 -8.486 1.00 89.62 119 GLY A O 1
ATOM 888 N N . ILE A 1 120 ? 1.219 10.861 -9.368 1.00 91.75 120 ILE A N 1
ATOM 889 C CA . ILE A 1 120 ? 0.710 10.268 -10.614 1.00 91.75 120 ILE A CA 1
ATOM 890 C C . ILE A 1 120 ? 1.509 10.704 -11.843 1.00 91.75 120 ILE A C 1
ATOM 892 O O . ILE A 1 120 ? 1.873 11.868 -12.007 1.00 91.75 120 ILE A O 1
ATOM 896 N N . VAL A 1 121 ? 1.720 9.766 -12.768 1.00 90.31 121 VAL A N 1
ATOM 897 C CA . VAL A 1 121 ? 2.401 10.002 -14.052 1.00 90.31 121 VAL A CA 1
ATOM 898 C C . VAL A 1 121 ? 1.553 9.446 -15.201 1.00 90.31 121 VAL A C 1
ATOM 900 O O . VAL A 1 121 ? 0.606 8.685 -15.007 1.00 90.31 121 VAL A O 1
ATOM 903 N N . LEU A 1 122 ? 1.865 9.842 -16.437 1.00 86.06 122 LEU A N 1
ATOM 904 C CA . LEU A 1 122 ? 1.150 9.374 -17.621 1.00 86.06 122 LEU A CA 1
ATOM 905 C C . LEU A 1 122 ? 1.191 7.854 -17.810 1.00 86.06 122 LEU A C 1
ATOM 907 O O . LEU A 1 122 ? 2.249 7.233 -17.904 1.00 86.06 122 LEU A O 1
ATOM 911 N N . VAL A 1 123 ? 0.007 7.291 -18.023 1.00 82.81 123 VAL A N 1
ATOM 912 C CA . VAL A 1 123 ? -0.229 5.848 -18.128 1.00 82.81 123 VAL A CA 1
ATOM 913 C C . VAL A 1 123 ? 0.052 5.317 -19.548 1.00 82.81 123 VAL A C 1
ATOM 915 O O . VAL A 1 123 ? 0.213 6.070 -20.514 1.00 82.81 123 VAL A O 1
ATOM 918 N N . GLY A 1 124 ? 0.126 3.990 -19.695 1.00 79.44 124 GLY A N 1
ATOM 919 C CA . GLY A 1 124 ? 0.183 3.307 -20.996 1.00 79.44 124 GLY A CA 1
ATOM 920 C C . GLY A 1 124 ? 1.574 3.269 -21.630 1.00 79.44 124 GLY A C 1
ATOM 921 O O . GLY A 1 124 ? 1.696 3.222 -22.851 1.00 79.44 124 GLY A O 1
ATOM 922 N N . GLY A 1 125 ? 2.627 3.353 -20.813 1.00 82.25 125 GLY A N 1
ATOM 923 C CA . GLY A 1 125 ? 4.015 3.422 -21.280 1.00 82.25 125 GLY A CA 1
ATOM 924 C C . GLY A 1 125 ? 4.430 4.802 -21.806 1.00 82.25 125 GLY A C 1
ATOM 925 O O . GLY A 1 125 ? 5.583 4.985 -22.187 1.00 82.25 125 GLY A O 1
ATOM 926 N N . CYS A 1 126 ? 3.532 5.796 -21.790 1.00 84.62 126 CYS A N 1
ATOM 927 C CA . CYS A 1 126 ? 3.845 7.164 -22.213 1.00 84.62 126 CYS A CA 1
ATOM 928 C C . CYS A 1 126 ? 4.875 7.839 -21.298 1.00 84.62 126 CYS A C 1
ATOM 930 O O . CYS A 1 126 ? 5.702 8.600 -21.799 1.00 84.62 126 CYS A O 1
ATOM 932 N N . ALA A 1 127 ? 4.847 7.554 -19.989 1.00 87.56 127 ALA A N 1
ATOM 933 C CA . ALA A 1 127 ? 5.864 8.020 -19.046 1.00 87.56 127 ALA A CA 1
ATOM 934 C C . ALA A 1 127 ? 7.275 7.621 -19.505 1.00 87.56 127 ALA A C 1
ATOM 936 O O . ALA A 1 127 ? 8.126 8.481 -19.705 1.00 87.56 127 ALA A O 1
ATOM 937 N N . LEU A 1 128 ? 7.472 6.333 -19.800 1.00 88.69 128 LEU A N 1
ATOM 938 C CA . LEU A 1 128 ? 8.757 5.777 -20.232 1.00 88.69 128 LEU A CA 1
ATOM 939 C C . LEU A 1 128 ? 9.236 6.371 -21.563 1.00 88.69 128 LEU A C 1
ATOM 941 O O . LEU A 1 128 ? 10.414 6.679 -21.725 1.00 88.69 128 LEU A O 1
ATOM 945 N N . LEU A 1 129 ? 8.320 6.593 -22.512 1.00 87.38 129 LEU A N 1
ATOM 946 C CA . LEU A 1 129 ? 8.653 7.223 -23.793 1.00 87.38 129 LEU A CA 1
ATOM 947 C C . LEU A 1 129 ? 9.117 8.676 -23.632 1.00 87.38 129 LEU A C 1
ATOM 949 O O . LEU A 1 129 ? 9.953 9.141 -24.408 1.00 87.38 129 LEU A O 1
ATOM 953 N N . ARG A 1 130 ? 8.602 9.397 -22.631 1.00 87.00 130 ARG A N 1
ATOM 954 C CA . ARG A 1 130 ? 9.030 10.771 -22.331 1.00 87.00 130 ARG A CA 1
ATOM 955 C C . ARG A 1 130 ? 10.408 10.849 -21.677 1.00 87.00 130 ARG A C 1
ATOM 957 O O . ARG A 1 130 ? 11.010 11.913 -21.736 1.00 87.00 130 ARG A O 1
ATOM 964 N N . CYS A 1 131 ? 10.928 9.747 -21.139 1.00 87.19 131 CYS A N 1
ATOM 965 C CA . CYS A 1 131 ? 12.285 9.661 -20.593 1.00 87.19 131 CYS A CA 1
ATOM 966 C C . CYS A 1 131 ? 13.365 9.437 -21.672 1.00 87.19 131 CYS A C 1
ATOM 968 O O . CYS A 1 131 ? 14.558 9.502 -21.381 1.00 87.19 131 CYS A O 1
ATOM 970 N N . ILE A 1 132 ? 12.992 9.173 -22.929 1.00 88.12 132 ILE A N 1
ATOM 971 C CA . ILE A 1 132 ? 13.969 8.925 -24.005 1.00 88.12 132 ILE A CA 1
ATOM 972 C C . ILE A 1 132 ? 14.848 10.159 -24.289 1.00 88.12 132 ILE A C 1
ATOM 974 O O . ILE A 1 132 ? 16.068 9.999 -24.295 1.00 88.12 132 ILE A O 1
ATOM 978 N N . PRO A 1 133 ? 14.301 11.385 -24.445 1.00 88.12 133 PRO A N 1
ATOM 979 C CA . PRO A 1 133 ? 15.118 12.572 -24.707 1.00 88.12 133 PRO A CA 1
ATOM 980 C C . PRO A 1 133 ? 16.129 12.868 -23.595 1.00 88.12 133 PRO A C 1
ATOM 982 O O . PRO A 1 133 ? 17.241 13.306 -23.871 1.00 88.12 133 PRO A O 1
ATOM 985 N N . THR A 1 134 ? 15.785 12.585 -22.334 1.00 89.12 134 THR A N 1
ATOM 986 C CA . THR A 1 134 ? 16.722 12.737 -21.210 1.00 89.12 134 THR A CA 1
ATOM 987 C C . THR A 1 134 ? 17.875 11.737 -21.279 1.00 89.12 134 THR A C 1
ATOM 989 O O . THR A 1 134 ? 18.985 12.064 -20.879 1.00 89.12 134 THR A O 1
ATOM 992 N N . MET A 1 135 ? 17.658 10.548 -21.852 1.00 83.94 135 MET A N 1
ATOM 993 C CA . MET A 1 135 ? 18.730 9.578 -22.102 1.00 83.94 135 MET A CA 1
ATOM 994 C C . MET A 1 135 ? 19.585 9.906 -23.331 1.00 83.94 135 MET A C 1
ATOM 996 O O . MET A 1 135 ? 20.685 9.376 -23.469 1.00 83.94 135 MET A O 1
ATOM 1000 N N . ASP A 1 136 ? 19.093 10.733 -24.254 1.00 85.12 136 ASP A N 1
ATOM 1001 C CA . ASP A 1 136 ? 19.888 11.244 -25.378 1.00 85.12 136 ASP A CA 1
ATOM 1002 C C . ASP A 1 136 ? 20.887 12.320 -24.929 1.00 85.12 136 ASP A C 1
ATOM 1004 O O . ASP A 1 136 ? 21.926 12.484 -25.559 1.00 85.12 136 ASP A O 1
ATOM 1008 N N . ALA A 1 137 ? 20.610 13.002 -23.814 1.00 89.12 137 ALA A N 1
ATOM 1009 C CA . ALA A 1 137 ? 21.493 14.011 -23.233 1.00 89.12 137 ALA A CA 1
ATOM 1010 C C . ALA A 1 137 ? 22.668 13.429 -22.418 1.00 89.12 137 ALA A C 1
ATOM 1012 O O . ALA A 1 137 ? 23.556 14.176 -22.014 1.00 89.12 137 ALA A O 1
ATOM 1013 N N . LEU A 1 138 ? 22.686 12.116 -22.160 1.00 88.75 138 LEU A N 1
ATOM 1014 C CA . LEU A 1 138 ? 23.749 11.465 -21.391 1.00 88.75 138 LEU A CA 1
ATOM 1015 C C . LEU A 1 138 ? 24.994 11.237 -22.257 1.00 88.75 138 LEU A C 1
ATOM 1017 O O . LEU A 1 138 ? 24.921 10.588 -23.301 1.00 88.75 138 LEU A O 1
ATOM 1021 N N . THR A 1 139 ? 26.149 11.715 -21.793 1.00 88.38 139 THR A N 1
ATOM 1022 C CA . THR A 1 139 ? 27.453 11.471 -22.423 1.00 88.38 139 THR A CA 1
ATOM 1023 C C . THR A 1 139 ? 28.083 10.189 -21.863 1.00 88.38 139 THR A C 1
ATOM 1025 O O . THR A 1 139 ? 28.457 10.176 -20.688 1.00 88.38 139 THR A O 1
ATOM 1028 N N . PRO A 1 140 ? 28.205 9.104 -22.648 1.00 88.88 140 PRO A N 1
ATOM 1029 C CA . PRO A 1 140 ? 28.846 7.876 -22.184 1.00 88.88 140 PRO A CA 1
ATOM 1030 C C . PRO A 1 140 ? 30.365 8.058 -22.059 1.00 88.88 140 PRO A C 1
ATOM 1032 O O . PRO A 1 140 ? 30.976 8.716 -22.899 1.00 88.88 140 PRO A O 1
ATOM 1035 N N . ALA A 1 141 ? 30.978 7.440 -21.046 1.00 89.75 141 ALA A N 1
ATOM 1036 C CA . ALA A 1 141 ? 32.435 7.440 -20.881 1.00 89.75 141 ALA A CA 1
ATOM 1037 C C . ALA A 1 141 ? 33.115 6.337 -21.712 1.00 89.75 141 ALA A C 1
ATOM 1039 O O . ALA A 1 141 ? 34.203 6.547 -22.238 1.00 89.75 141 ALA A O 1
ATOM 1040 N N . ASN A 1 142 ? 32.447 5.185 -21.863 1.00 93.38 142 ASN A N 1
ATOM 1041 C CA . ASN A 1 142 ? 32.947 4.007 -22.579 1.00 93.38 142 ASN A CA 1
ATOM 1042 C C . ASN A 1 142 ? 31.928 3.515 -23.623 1.00 93.38 142 ASN A C 1
ATOM 1044 O O . ASN A 1 142 ? 30.720 3.713 -23.466 1.00 93.38 142 ASN A O 1
ATOM 1048 N N . GLU A 1 143 ? 32.391 2.793 -24.649 1.00 91.75 143 GLU A N 1
ATOM 1049 C CA . GLU A 1 143 ? 31.501 2.208 -25.669 1.00 91.75 143 GLU A CA 1
ATOM 1050 C C . GLU A 1 143 ? 30.520 1.177 -25.074 1.00 91.75 143 GLU A C 1
ATOM 1052 O O . GLU A 1 143 ? 29.356 1.147 -25.471 1.00 91.75 143 GLU A O 1
ATOM 1057 N N . ASP A 1 144 ? 30.905 0.425 -24.039 1.00 93.00 144 ASP A N 1
ATOM 1058 C CA . ASP A 1 144 ? 29.988 -0.501 -23.351 1.00 93.00 144 ASP A CA 1
ATOM 1059 C C . ASP A 1 144 ? 28.815 0.229 -22.679 1.00 93.00 144 ASP A C 1
ATOM 1061 O O . ASP A 1 144 ? 27.671 -0.230 -22.705 1.00 93.00 144 ASP A O 1
ATOM 1065 N N . GLN A 1 145 ? 29.069 1.419 -22.124 1.00 92.12 145 GLN A N 1
ATOM 1066 C CA . GLN A 1 145 ? 28.020 2.247 -21.526 1.00 92.12 145 GLN A CA 1
ATOM 1067 C C . GLN A 1 145 ? 27.071 2.792 -22.594 1.00 92.12 145 GLN A C 1
ATOM 1069 O O . GLN A 1 145 ? 25.864 2.868 -22.370 1.00 92.12 145 GLN A O 1
ATOM 1074 N N . LYS A 1 146 ? 27.590 3.128 -23.777 1.00 91.62 146 LYS A N 1
ATOM 1075 C CA . LYS A 1 146 ? 26.786 3.566 -24.922 1.00 91.62 146 LYS A CA 1
ATOM 1076 C C . LYS A 1 146 ? 25.870 2.452 -25.429 1.00 91.62 146 LYS A C 1
ATOM 1078 O O . LYS A 1 146 ? 24.688 2.709 -25.660 1.00 91.62 146 LYS A O 1
ATOM 1083 N N . ILE A 1 147 ? 26.374 1.220 -25.519 1.00 93.06 147 ILE A N 1
ATOM 1084 C CA . ILE A 1 147 ? 25.560 0.036 -25.834 1.00 93.06 147 ILE A CA 1
ATOM 1085 C C . ILE A 1 147 ? 24.484 -0.163 -24.754 1.00 93.06 147 ILE A C 1
ATOM 1087 O O . ILE A 1 147 ? 23.315 -0.367 -25.082 1.00 93.06 147 ILE A O 1
ATOM 1091 N N . GLY A 1 148 ? 24.836 -0.022 -23.472 1.00 92.81 148 GLY A N 1
ATOM 1092 C CA . GLY A 1 148 ? 23.884 -0.089 -22.357 1.00 92.81 148 GLY A CA 1
ATOM 1093 C C . GLY A 1 148 ? 22.758 0.950 -22.452 1.00 92.81 148 GLY A C 1
ATOM 1094 O O . GLY A 1 148 ? 21.580 0.606 -22.335 1.00 92.81 148 GLY A O 1
ATOM 1095 N N . ILE A 1 149 ? 23.096 2.210 -22.745 1.00 91.44 149 ILE A N 1
ATOM 1096 C CA . ILE A 1 149 ? 22.125 3.294 -22.970 1.00 91.44 149 ILE A CA 1
ATOM 1097 C C . ILE A 1 149 ? 21.195 2.947 -24.140 1.00 91.44 149 ILE A C 1
ATOM 1099 O O . ILE A 1 149 ? 19.984 3.165 -24.056 1.00 91.44 149 ILE A O 1
ATOM 1103 N N . GLU A 1 150 ? 21.727 2.385 -25.226 1.00 89.88 150 GLU A N 1
ATOM 1104 C CA . GLU A 1 150 ? 20.923 1.983 -26.379 1.00 89.88 150 GLU A CA 1
ATOM 1105 C C . GLU A 1 150 ? 19.961 0.828 -26.055 1.00 89.88 150 GLU A C 1
ATOM 1107 O O . GLU A 1 150 ? 18.796 0.865 -26.467 1.00 89.88 150 GLU A O 1
ATOM 1112 N N . ILE A 1 151 ? 20.404 -0.161 -25.273 1.00 93.44 151 ILE A N 1
ATOM 1113 C CA . ILE A 1 151 ? 19.553 -1.261 -24.797 1.00 93.44 151 ILE A CA 1
ATOM 1114 C C . ILE A 1 151 ? 18.378 -0.701 -23.995 1.00 93.44 151 ILE A C 1
ATOM 1116 O O . ILE A 1 151 ? 17.228 -1.016 -24.302 1.00 93.44 151 ILE A O 1
ATOM 1120 N N . ILE A 1 152 ? 18.634 0.189 -23.032 1.00 93.12 152 ILE A N 1
ATOM 1121 C CA . ILE A 1 152 ? 17.574 0.792 -22.214 1.00 93.12 152 ILE A CA 1
ATOM 1122 C C . ILE A 1 152 ? 16.603 1.596 -23.092 1.00 93.12 152 ILE A C 1
ATOM 1124 O O . ILE A 1 152 ? 15.389 1.420 -22.977 1.00 93.12 152 ILE A O 1
ATOM 1128 N N . LYS A 1 153 ? 17.100 2.400 -24.044 1.00 88.88 153 LYS A N 1
ATOM 1129 C CA . LYS A 1 153 ? 16.251 3.146 -24.997 1.00 88.88 153 LYS A CA 1
ATOM 1130 C C . LYS A 1 153 ? 15.322 2.238 -25.803 1.00 88.88 153 LYS A C 1
ATOM 1132 O O . LYS A 1 153 ? 14.193 2.631 -26.109 1.00 88.88 153 LYS A O 1
ATOM 1137 N N . ARG A 1 154 ? 15.777 1.038 -26.172 1.00 89.00 154 ARG A N 1
ATOM 1138 C CA . ARG A 1 154 ? 14.940 0.032 -26.844 1.00 89.00 154 ARG A CA 1
ATOM 1139 C C . ARG A 1 154 ? 13.916 -0.561 -25.872 1.00 89.00 154 ARG A C 1
ATOM 1141 O O . ARG A 1 154 ? 12.737 -0.621 -26.219 1.00 89.00 154 ARG A O 1
ATOM 1148 N N . THR A 1 155 ? 14.328 -0.913 -24.655 1.00 92.88 155 THR A N 1
ATOM 1149 C CA . THR A 1 155 ? 13.466 -1.497 -23.613 1.00 92.88 155 THR A CA 1
ATOM 1150 C C . THR A 1 155 ? 12.320 -0.572 -23.207 1.00 92.88 155 THR A C 1
ATOM 1152 O O . THR A 1 155 ? 11.180 -1.025 -23.120 1.00 92.88 155 THR A O 1
ATOM 1155 N N . LEU A 1 156 ? 12.566 0.735 -23.057 1.00 89.19 156 LEU A N 1
ATOM 1156 C CA . LEU A 1 156 ? 11.538 1.719 -22.675 1.00 89.19 156 LEU A CA 1
ATOM 1157 C C . LEU A 1 156 ? 10.360 1.794 -23.665 1.00 89.19 156 LEU A C 1
ATOM 1159 O O . LEU A 1 156 ? 9.261 2.203 -23.292 1.00 89.19 156 LEU A O 1
ATOM 1163 N N . LYS A 1 157 ? 10.554 1.376 -24.924 1.00 87.69 157 LYS A N 1
ATOM 1164 C CA . LYS A 1 157 ? 9.497 1.339 -25.951 1.00 87.69 157 LYS A CA 1
ATOM 1165 C C . LYS A 1 157 ? 8.620 0.085 -25.863 1.00 87.69 157 LYS A C 1
ATOM 1167 O O . LYS A 1 157 ? 7.488 0.103 -26.349 1.00 87.69 157 LYS A O 1
ATOM 1172 N N . ILE A 1 158 ? 9.116 -0.993 -25.253 1.00 89.94 158 ILE A N 1
ATOM 1173 C CA . ILE A 1 158 ? 8.464 -2.310 -25.254 1.00 89.94 158 ILE A CA 1
ATOM 1174 C C . ILE A 1 158 ? 7.085 -2.291 -24.581 1.00 89.94 158 ILE A C 1
ATOM 1176 O O . ILE A 1 158 ? 6.152 -2.785 -25.213 1.00 89.94 158 ILE A O 1
ATOM 1180 N N . PRO A 1 159 ? 6.875 -1.697 -23.388 1.00 90.00 159 PRO A N 1
ATOM 1181 C CA . PRO A 1 159 ? 5.568 -1.742 -22.726 1.00 90.00 159 PRO A CA 1
ATOM 1182 C C . PRO A 1 159 ? 4.446 -1.124 -23.570 1.00 90.00 159 PRO A C 1
ATOM 1184 O O . PRO A 1 159 ? 3.394 -1.736 -23.753 1.00 90.00 159 PRO A O 1
ATOM 1187 N N . ALA A 1 160 ? 4.697 0.045 -24.171 1.00 86.19 160 ALA A N 1
ATOM 1188 C CA . ALA A 1 160 ? 3.739 0.705 -25.058 1.00 86.19 160 ALA A CA 1
ATOM 1189 C C . ALA A 1 160 ? 3.458 -0.128 -26.324 1.00 86.19 160 ALA A C 1
ATOM 1191 O O . ALA A 1 160 ? 2.309 -0.244 -26.755 1.00 86.19 160 ALA A O 1
ATOM 1192 N N . MET A 1 161 ? 4.492 -0.755 -26.901 1.00 84.94 161 MET A N 1
ATOM 1193 C CA . MET A 1 161 ? 4.338 -1.647 -28.054 1.00 84.94 161 MET A CA 1
ATOM 1194 C C . MET A 1 161 ? 3.545 -2.911 -27.710 1.00 84.94 161 MET A C 1
ATOM 1196 O O . MET A 1 161 ? 2.712 -3.329 -28.509 1.00 84.94 161 MET A O 1
ATOM 1200 N N . THR A 1 162 ? 3.771 -3.516 -26.545 1.00 88.00 162 THR A N 1
ATOM 1201 C CA . THR A 1 162 ? 3.050 -4.715 -26.094 1.00 88.00 162 THR A CA 1
ATOM 1202 C C . THR A 1 162 ? 1.573 -4.414 -25.860 1.00 88.00 162 THR A C 1
ATOM 1204 O O . THR A 1 162 ? 0.721 -5.148 -26.355 1.00 88.00 162 THR A O 1
ATOM 1207 N N . ILE A 1 163 ? 1.251 -3.291 -25.208 1.00 85.56 163 ILE A N 1
ATOM 1208 C CA . ILE A 1 163 ? -0.140 -2.843 -25.034 1.00 85.56 163 ILE A CA 1
ATOM 1209 C C . ILE A 1 163 ? -0.807 -2.626 -26.400 1.00 85.56 163 ILE A C 1
ATOM 1211 O O . ILE A 1 163 ? -1.920 -3.100 -26.626 1.00 85.56 163 ILE A O 1
ATOM 1215 N N . ALA A 1 164 ? -0.121 -1.965 -27.339 1.00 81.81 164 ALA A N 1
ATOM 1216 C CA . ALA A 1 164 ? -0.642 -1.746 -28.687 1.00 81.81 164 ALA A CA 1
ATOM 1217 C C . ALA A 1 164 ? -0.857 -3.061 -29.460 1.00 81.81 164 ALA A C 1
ATOM 1219 O O . ALA A 1 164 ? -1.880 -3.211 -30.122 1.00 81.81 164 ALA A O 1
ATOM 1220 N N . LYS A 1 165 ? 0.064 -4.028 -29.349 1.00 86.44 165 LYS A N 1
ATOM 1221 C CA . LYS A 1 165 ? -0.077 -5.365 -29.953 1.00 86.44 165 LYS A CA 1
ATOM 1222 C C . LYS A 1 165 ? -1.293 -6.109 -29.393 1.00 86.44 165 LYS A C 1
ATOM 1224 O O . LYS A 1 165 ? -2.104 -6.598 -30.174 1.00 86.44 165 LYS A O 1
ATOM 1229 N N . ASN A 1 166 ? -1.460 -6.123 -28.069 1.00 85.31 166 ASN A N 1
ATOM 1230 C CA . ASN A 1 166 ? -2.595 -6.773 -27.403 1.00 85.31 166 ASN A CA 1
ATOM 1231 C C . ASN A 1 166 ? -3.934 -6.103 -27.749 1.00 85.31 166 ASN A C 1
ATOM 1233 O O . ASN A 1 166 ? -4.957 -6.769 -27.848 1.00 85.31 166 ASN A O 1
ATOM 1237 N N . ALA A 1 167 ? -3.945 -4.789 -27.985 1.00 78.75 167 ALA A N 1
ATOM 1238 C CA . ALA A 1 167 ? -5.149 -4.070 -28.401 1.00 78.75 167 ALA A CA 1
ATOM 1239 C C . ALA A 1 167 ? -5.587 -4.379 -29.849 1.00 78.75 167 ALA A C 1
ATOM 1241 O O . ALA A 1 167 ? -6.744 -4.138 -30.205 1.00 78.75 167 ALA A O 1
ATOM 1242 N N . VAL A 1 168 ? -4.680 -4.885 -30.692 1.00 69.50 168 VAL A N 1
ATOM 1243 C CA . VAL A 1 168 ? -4.931 -5.169 -32.116 1.00 69.50 168 VAL A CA 1
ATOM 1244 C C . VAL A 1 168 ? -5.416 -6.611 -32.354 1.00 69.50 168 VAL A C 1
ATOM 1246 O O . VAL A 1 168 ? -6.019 -6.874 -33.391 1.00 69.50 168 VAL A O 1
ATOM 1249 N N . ALA A 1 169 ? -5.284 -7.523 -31.384 1.00 46.03 169 ALA A N 1
ATOM 1250 C CA . ALA A 1 169 ? -5.831 -8.884 -31.454 1.00 46.03 169 ALA A CA 1
ATOM 1251 C C . ALA A 1 169 ? -6.601 -9.220 -30.160 1.00 46.03 169 ALA A C 1
ATOM 1253 O O . ALA A 1 169 ? -5.964 -9.334 -29.114 1.00 46.03 169 ALA A O 1
ATOM 1254 N N . PRO A 1 170 ? -7.952 -9.352 -30.192 1.00 36.72 170 PRO A N 1
ATOM 1255 C CA . PRO A 1 170 ? -8.599 -10.548 -30.765 1.00 36.72 170 PRO A CA 1
ATOM 1256 C C . PRO A 1 170 ? -9.951 -10.322 -31.510 1.00 36.72 170 PRO A C 1
ATOM 1258 O O . PRO A 1 170 ? -10.563 -9.253 -31.409 1.00 36.72 170 PRO A O 1
ATOM 1261 N N . PRO A 1 171 ? -10.472 -11.345 -32.232 1.00 40.56 171 PRO A N 1
ATOM 1262 C CA . PRO A 1 171 ? -11.806 -11.341 -32.830 1.00 40.56 171 PRO A CA 1
ATOM 1263 C C . PRO A 1 171 ? -12.865 -11.793 -31.811 1.00 40.56 171 PRO A C 1
ATOM 1265 O O . PRO A 1 171 ? -13.167 -12.976 -31.711 1.00 40.56 171 PRO A O 1
ATOM 1268 N N . VAL A 1 172 ? -13.479 -10.868 -31.071 1.00 32.84 172 VAL A N 1
ATOM 1269 C CA . VAL A 1 172 ? -14.701 -11.168 -30.299 1.00 32.84 172 VAL A CA 1
ATOM 1270 C C . VAL A 1 172 ? -15.680 -9.993 -30.331 1.00 32.84 172 VAL A C 1
ATOM 1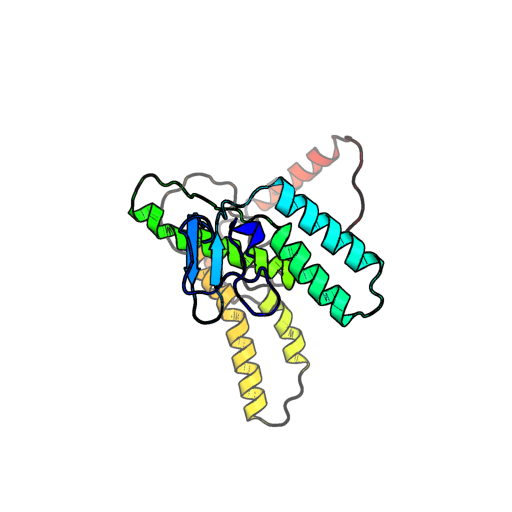272 O O . VAL A 1 172 ? -15.452 -8.940 -29.752 1.00 32.84 172 VAL A O 1
ATOM 1275 N N . GLN A 1 173 ? -16.756 -10.235 -31.085 1.00 27.41 173 GLN A N 1
ATOM 1276 C CA . GLN A 1 173 ? -18.069 -9.583 -31.183 1.00 27.41 173 GLN A CA 1
ATOM 1277 C C . GLN A 1 173 ? -18.176 -8.037 -31.222 1.00 27.41 173 GLN A C 1
ATOM 1279 O O . GLN A 1 173 ? -17.796 -7.326 -30.291 1.00 27.41 173 GLN A O 1
ATOM 1284 N N . PRO A 1 174 ? -18.832 -7.476 -32.261 1.00 38.91 174 PRO A N 1
ATOM 1285 C CA . PRO A 1 174 ? -19.034 -6.044 -32.397 1.00 38.91 174 PRO A CA 1
ATOM 1286 C C . PRO A 1 174 ? -20.286 -5.606 -31.628 1.00 38.91 174 PRO A C 1
ATOM 1288 O O . PRO A 1 174 ? -21.374 -5.531 -32.195 1.00 38.91 174 PRO A O 1
ATOM 1291 N N . LYS A 1 175 ? -20.157 -5.234 -30.351 1.00 27.58 175 LYS A N 1
ATOM 1292 C CA . LYS A 1 175 ? -21.166 -4.378 -29.707 1.00 27.58 175 LYS A CA 1
ATOM 1293 C C . LYS A 1 175 ? -20.515 -3.180 -29.019 1.00 27.58 175 LYS A C 1
ATOM 1295 O O . LYS A 1 175 ? -19.595 -3.310 -28.228 1.00 27.58 175 LYS A O 1
ATOM 1300 N N . ARG A 1 176 ? -21.058 -2.006 -29.370 1.00 28.89 176 ARG A N 1
ATOM 1301 C CA . ARG A 1 176 ? -20.722 -0.633 -28.939 1.00 28.89 176 ARG A CA 1
ATOM 1302 C C . ARG A 1 176 ? -19.479 0.003 -29.587 1.00 28.89 176 ARG A C 1
ATOM 1304 O O . ARG A 1 176 ? -18.469 0.324 -28.969 1.00 28.89 176 ARG A O 1
ATOM 1311 N N . ARG A 1 177 ? -19.654 0.296 -30.885 1.00 33.38 177 ARG A N 1
ATOM 1312 C CA . ARG A 1 177 ? -19.020 1.400 -31.636 1.00 33.38 177 ARG A CA 1
ATOM 1313 C C . ARG A 1 177 ? -19.194 2.732 -30.879 1.00 33.38 177 ARG A C 1
ATOM 1315 O O . ARG A 1 177 ? -20.198 3.399 -31.080 1.00 33.38 177 ARG A O 1
ATOM 1322 N N . ALA A 1 178 ? -18.247 3.133 -30.035 1.00 35.62 178 ALA A N 1
ATOM 1323 C CA . ALA A 1 178 ? -18.139 4.540 -29.608 1.00 35.62 178 ALA A CA 1
ATOM 1324 C C . ALA A 1 178 ? -16.747 4.941 -29.094 1.00 35.62 178 ALA A C 1
ATOM 1326 O O . ALA A 1 178 ? -16.350 6.084 -29.269 1.00 35.62 178 ALA A O 1
ATOM 1327 N N . LEU A 1 179 ? -15.957 4.021 -28.533 1.00 36.12 179 LEU A N 1
ATOM 1328 C CA . LEU A 1 179 ? -14.695 4.379 -27.857 1.00 36.12 179 LEU A CA 1
ATOM 1329 C C . LEU A 1 179 ? -13.413 4.165 -28.682 1.00 36.12 179 LEU A C 1
ATOM 1331 O O . LEU A 1 179 ? -12.312 4.413 -28.204 1.00 36.12 179 LEU A O 1
ATOM 1335 N N . ARG A 1 180 ? -13.513 3.757 -29.954 1.00 35.91 180 ARG A N 1
ATOM 1336 C CA . ARG A 1 180 ? -12.345 3.342 -30.764 1.00 35.91 180 ARG A CA 1
ATOM 1337 C C . ARG A 1 180 ? -11.458 4.474 -31.310 1.00 35.91 180 ARG A C 1
ATOM 1339 O O . ARG A 1 180 ? -10.594 4.202 -32.138 1.00 35.91 180 ARG A O 1
ATOM 1346 N N . ARG A 1 181 ? -11.637 5.734 -30.899 1.00 32.41 181 ARG A N 1
ATOM 1347 C CA . ARG A 1 181 ? -10.807 6.849 -31.407 1.00 32.41 181 ARG A CA 1
ATOM 1348 C C . ARG A 1 181 ? -10.154 7.744 -30.354 1.00 32.41 181 ARG A C 1
ATOM 1350 O O . ARG A 1 181 ? -9.359 8.589 -30.750 1.00 32.41 181 ARG A O 1
ATOM 1357 N N . SER A 1 182 ? -10.405 7.563 -29.058 1.00 34.19 182 SER A N 1
ATOM 1358 C CA . SER A 1 182 ? -9.939 8.533 -28.054 1.00 34.19 182 SER A CA 1
ATOM 1359 C C . SER A 1 182 ? -8.692 8.132 -27.260 1.00 34.19 182 SER A C 1
ATOM 1361 O O . SER A 1 182 ? -7.942 9.019 -26.871 1.00 34.19 182 SER A O 1
ATOM 1363 N N . THR A 1 183 ? -8.388 6.853 -27.039 1.00 38.47 183 THR A N 1
ATOM 1364 C CA . THR A 1 183 ? -7.504 6.534 -25.894 1.00 38.47 183 THR A CA 1
ATOM 1365 C C . THR A 1 183 ? -5.997 6.529 -26.180 1.00 38.47 183 THR A C 1
ATOM 1367 O O . THR A 1 183 ? -5.217 6.763 -25.269 1.00 38.47 183 THR A O 1
ATOM 1370 N N . ILE A 1 184 ? -5.551 6.344 -27.428 1.00 38.09 184 ILE A N 1
ATOM 1371 C CA . ILE A 1 184 ? -4.103 6.362 -27.751 1.00 38.09 184 ILE A CA 1
ATOM 1372 C C . ILE A 1 184 ? -3.698 7.666 -28.456 1.00 38.09 184 ILE A C 1
ATOM 1374 O O . ILE A 1 184 ? -2.589 8.162 -28.281 1.00 38.09 184 ILE A O 1
ATOM 1378 N N . LEU A 1 185 ? -4.611 8.270 -29.226 1.00 36.56 185 LEU A N 1
ATOM 1379 C CA . LEU A 1 185 ? -4.286 9.401 -30.103 1.00 36.56 185 LEU A CA 1
ATOM 1380 C C . LEU A 1 185 ? -4.373 10.776 -29.415 1.00 36.56 185 LEU A C 1
ATOM 1382 O O . LEU A 1 185 ? -3.783 11.730 -29.916 1.00 36.56 185 LEU A O 1
ATOM 1386 N N . TYR A 1 186 ? -5.075 10.893 -28.284 1.00 42.16 186 TYR A N 1
ATOM 1387 C CA . TYR A 1 186 ? -5.245 12.180 -27.594 1.00 42.16 186 TYR A CA 1
ATOM 1388 C C . TYR A 1 186 ? -4.184 12.468 -26.528 1.00 42.16 186 TYR A C 1
ATOM 1390 O O . TYR A 1 186 ? -4.051 13.617 -26.119 1.00 42.16 186 TYR A O 1
ATOM 1398 N N . CYS A 1 187 ? -3.391 11.476 -26.111 1.00 42.06 187 CYS A N 1
ATOM 1399 C CA . CYS A 1 187 ? -2.457 11.669 -24.999 1.00 42.06 187 CYS A CA 1
ATOM 1400 C C . CYS A 1 187 ? -1.152 12.391 -25.412 1.00 42.06 187 CYS A C 1
ATOM 1402 O O . CYS A 1 187 ? -0.491 13.000 -24.574 1.00 42.06 187 CYS A O 1
ATOM 1404 N N . CYS A 1 188 ? -0.775 12.397 -26.704 1.00 35.62 188 CYS A N 1
ATOM 1405 C CA . CYS A 1 188 ? 0.342 13.222 -27.194 1.00 35.62 188 CYS A CA 1
ATOM 1406 C C . CYS A 1 188 ? 0.370 13.340 -28.742 1.00 35.62 188 CYS A C 1
ATOM 1408 O O . CYS A 1 188 ? 0.866 12.432 -29.414 1.00 35.62 188 CYS A O 1
ATOM 1410 N N . PRO A 1 189 ? -0.049 14.470 -29.352 1.00 44.16 189 PRO A N 1
ATOM 1411 C CA . PRO A 1 189 ? 0.049 14.681 -30.807 1.00 44.16 189 PRO A CA 1
ATOM 1412 C C . PRO A 1 189 ? 1.489 14.619 -31.355 1.00 44.16 189 PRO A C 1
ATOM 1414 O O . PRO A 1 189 ? 1.698 14.409 -32.548 1.00 44.16 189 PRO A O 1
ATOM 1417 N N . ARG A 1 190 ? 2.485 14.791 -30.475 1.00 37.47 190 ARG A N 1
ATOM 1418 C CA . ARG A 1 190 ? 3.920 14.897 -30.789 1.00 37.47 190 ARG A CA 1
ATOM 1419 C C . ARG A 1 190 ? 4.646 13.550 -30.937 1.00 37.47 190 ARG A C 1
ATOM 1421 O O . ARG A 1 190 ? 5.771 13.531 -31.416 1.00 37.47 190 ARG A O 1
ATOM 1428 N N . LEU A 1 191 ? 4.005 12.429 -30.583 1.00 41.34 191 LEU A N 1
ATOM 1429 C CA . LEU A 1 191 ? 4.587 11.073 -30.635 1.00 41.34 191 LEU A CA 1
ATOM 1430 C C . LEU A 1 191 ? 4.274 10.305 -31.937 1.00 41.34 191 LEU A C 1
ATOM 1432 O O . LEU A 1 191 ? 4.655 9.145 -32.082 1.00 41.34 191 LEU A O 1
ATOM 1436 N N . ARG A 1 192 ? 3.627 10.952 -32.918 1.00 41.69 192 ARG A N 1
ATOM 1437 C CA . ARG A 1 192 ? 3.204 10.339 -34.195 1.00 41.69 192 ARG A CA 1
ATOM 1438 C C . ARG A 1 192 ? 4.347 9.730 -35.026 1.00 41.69 192 ARG A C 1
ATOM 1440 O O . ARG A 1 192 ? 4.068 8.901 -35.880 1.00 41.69 192 ARG A O 1
ATOM 1447 N N . GLY A 1 193 ? 5.594 10.144 -34.787 1.00 40.03 193 GLY A N 1
ATOM 1448 C CA . GLY A 1 193 ? 6.785 9.680 -35.513 1.00 40.03 193 GLY A CA 1
ATOM 1449 C C . GLY A 1 193 ? 7.653 8.649 -34.782 1.00 40.03 193 GLY A C 1
ATOM 1450 O O . GLY A 1 193 ? 8.669 8.243 -35.329 1.00 40.03 193 GLY A O 1
ATOM 1451 N N . LEU A 1 194 ? 7.296 8.244 -33.556 1.00 42.12 194 LEU A N 1
ATOM 1452 C CA . LEU A 1 194 ? 8.133 7.373 -32.707 1.00 42.12 194 LEU A CA 1
ATOM 1453 C C . LEU A 1 194 ? 7.647 5.918 -32.623 1.00 42.12 194 LEU A C 1
ATOM 1455 O O . LEU A 1 194 ? 8.376 5.062 -32.122 1.00 42.12 194 LEU A O 1
ATOM 1459 N N . LEU A 1 195 ? 6.444 5.630 -33.124 1.00 41.97 195 LEU A N 1
ATOM 1460 C CA . LEU A 1 195 ? 5.962 4.264 -33.318 1.00 41.97 195 LEU A CA 1
ATOM 1461 C C . LEU A 1 195 ? 6.405 3.762 -34.700 1.00 41.97 195 LEU A C 1
ATOM 1463 O O . LEU A 1 195 ? 6.250 4.506 -35.673 1.00 41.97 195 LEU A O 1
ATOM 1467 N N . PRO A 1 196 ? 6.922 2.523 -34.822 1.00 37.56 196 PRO A N 1
ATOM 1468 C CA . PRO A 1 196 ? 7.171 1.939 -36.132 1.00 37.56 196 PRO A CA 1
ATOM 1469 C C . PRO A 1 196 ? 5.866 1.967 -36.929 1.00 37.56 196 PRO A C 1
ATOM 1471 O O . PRO A 1 196 ? 4.807 1.601 -36.411 1.00 37.56 196 PRO A O 1
ATOM 1474 N N . ALA A 1 197 ? 5.944 2.469 -38.163 1.00 38.19 197 ALA A N 1
ATOM 1475 C CA . ALA A 1 197 ? 4.800 2.595 -39.048 1.00 38.19 197 ALA A CA 1
ATOM 1476 C C . ALA A 1 197 ? 4.105 1.234 -39.170 1.00 38.19 197 ALA A C 1
ATOM 1478 O O . ALA A 1 197 ? 4.644 0.291 -39.746 1.00 38.19 197 ALA A O 1
ATOM 1479 N N . ILE A 1 198 ? 2.899 1.137 -38.611 1.00 38.06 198 ILE A N 1
ATOM 1480 C CA . ILE A 1 198 ? 1.980 0.040 -38.907 1.00 38.06 198 ILE A CA 1
ATOM 1481 C C . ILE A 1 198 ? 1.803 0.046 -40.438 1.00 38.06 198 ILE A C 1
ATOM 1483 O O . ILE A 1 198 ? 1.588 1.134 -40.991 1.00 38.06 198 ILE A O 1
ATOM 1487 N N . PRO A 1 199 ? 1.950 -1.097 -41.140 1.00 30.44 199 PRO A N 1
ATOM 1488 C CA . PRO A 1 199 ? 1.995 -1.138 -42.598 1.00 30.44 199 PRO A CA 1
ATOM 1489 C C . PRO A 1 199 ? 0.862 -0.323 -43.225 1.00 30.44 199 PRO A C 1
ATOM 1491 O O . PRO A 1 199 ? -0.318 -0.513 -42.930 1.00 30.44 199 PRO A O 1
ATOM 1494 N N . SER A 1 200 ? 1.228 0.607 -44.106 1.00 34.03 200 SER A N 1
ATOM 1495 C CA . SER A 1 200 ? 0.355 1.653 -44.656 1.00 34.03 200 SER A CA 1
ATOM 1496 C C . SER A 1 200 ? -0.821 1.137 -45.503 1.00 34.03 200 SER A C 1
ATOM 1498 O O . SER A 1 200 ? -1.649 1.932 -45.948 1.00 34.03 200 SER A O 1
ATOM 1500 N N . ALA A 1 201 ? -0.926 -0.180 -45.702 1.00 34.50 201 ALA A N 1
ATOM 1501 C CA . ALA A 1 201 ? -1.986 -0.831 -46.462 1.00 34.50 201 ALA A CA 1
ATOM 1502 C C . ALA A 1 201 ? -3.368 -0.761 -45.776 1.00 34.50 201 ALA A C 1
ATOM 1504 O O . ALA A 1 201 ? -4.390 -0.813 -46.458 1.00 34.50 201 ALA A O 1
ATOM 1505 N N . GLU A 1 202 ? -3.432 -0.567 -44.454 1.00 38.69 202 GLU A N 1
ATOM 1506 C CA . GLU A 1 202 ? -4.705 -0.581 -43.711 1.00 38.69 202 GLU A CA 1
ATOM 1507 C C . GLU A 1 202 ? -5.313 0.820 -43.485 1.00 38.69 202 GLU A C 1
ATOM 1509 O O . GLU A 1 202 ? -6.513 0.964 -43.249 1.00 38.69 202 GLU A O 1
ATOM 1514 N N . LEU A 1 203 ? -4.523 1.889 -43.666 1.00 35.94 203 LEU A N 1
ATOM 1515 C CA . LEU A 1 203 ? -4.979 3.284 -43.534 1.00 35.94 203 LEU A CA 1
ATOM 1516 C C . LEU A 1 203 ? -5.690 3.843 -44.784 1.00 35.94 203 LEU A C 1
ATOM 1518 O O . LEU A 1 203 ? -6.362 4.875 -44.701 1.00 35.94 203 LEU A O 1
ATOM 1522 N N . ALA A 1 204 ? -5.562 3.196 -45.946 1.00 32.53 204 ALA A N 1
ATOM 1523 C CA . ALA A 1 204 ? -6.014 3.756 -47.223 1.00 32.53 204 ALA A CA 1
ATOM 1524 C C . ALA A 1 204 ? -7.543 3.716 -47.444 1.00 32.53 204 ALA A C 1
ATOM 1526 O O . ALA A 1 204 ? -8.051 4.473 -48.269 1.00 32.53 204 ALA A O 1
ATOM 1527 N N . ARG A 1 205 ? -8.313 2.921 -46.682 1.00 34.91 205 ARG A N 1
ATOM 1528 C CA . ARG A 1 205 ? -9.778 2.797 -46.876 1.00 34.91 205 ARG A CA 1
ATOM 1529 C C . ARG A 1 205 ? -10.628 3.894 -46.212 1.00 34.91 205 ARG A C 1
ATOM 1531 O O . ARG A 1 205 ? -11.842 3.895 -46.376 1.00 34.91 205 ARG A O 1
ATOM 1538 N N . HIS A 1 206 ? -10.033 4.848 -45.488 1.00 37.16 206 HIS A N 1
ATOM 1539 C CA . HIS A 1 206 ? -10.790 5.810 -44.663 1.00 37.16 206 HIS A CA 1
ATOM 1540 C C . HIS A 1 206 ? -10.591 7.300 -44.998 1.00 37.16 206 HIS A C 1
ATOM 1542 O O . HIS A 1 206 ? -11.033 8.164 -44.238 1.00 37.16 206 HIS A O 1
ATOM 1548 N N . ARG A 1 207 ? -10.012 7.645 -46.159 1.00 32.03 207 ARG A N 1
ATOM 1549 C CA . ARG A 1 207 ? -9.853 9.057 -46.576 1.00 32.03 207 ARG A CA 1
ATOM 1550 C C . ARG A 1 207 ? -11.175 9.783 -46.906 1.00 32.03 207 ARG A C 1
ATOM 1552 O O . ARG A 1 207 ? -11.176 11.007 -46.966 1.00 32.03 207 ARG A O 1
ATOM 1559 N N . GLY A 1 208 ? -12.302 9.074 -47.025 1.00 32.25 208 GLY A N 1
ATOM 1560 C CA . GLY A 1 208 ? -13.612 9.665 -47.350 1.00 32.25 208 GLY A CA 1
ATOM 1561 C C . GLY A 1 208 ? -14.327 10.420 -46.216 1.00 32.25 208 GLY A C 1
ATOM 1562 O O . GLY A 1 208 ? -15.238 11.191 -46.486 1.00 32.25 208 GLY A O 1
ATOM 1563 N N . THR A 1 209 ? -13.939 10.257 -44.944 1.00 39.66 209 THR A N 1
ATOM 1564 C CA . THR A 1 209 ? -14.707 10.828 -43.809 1.00 39.66 209 THR A CA 1
ATOM 1565 C C . THR A 1 209 ? -14.175 12.164 -43.274 1.00 39.66 209 THR A C 1
ATOM 1567 O O . THR A 1 209 ? -14.741 12.716 -42.333 1.00 39.66 209 THR A O 1
ATOM 1570 N N . ALA A 1 210 ? -13.094 12.708 -43.845 1.00 38.41 210 ALA A N 1
ATOM 1571 C CA . ALA A 1 210 ? -12.492 13.961 -43.373 1.00 38.41 210 ALA A CA 1
ATOM 1572 C C . ALA A 1 210 ? -13.302 15.216 -43.760 1.00 38.41 210 ALA A C 1
ATOM 1574 O O . ALA A 1 210 ? -13.230 16.219 -43.057 1.00 38.41 210 ALA A O 1
ATOM 1575 N N . GLN A 1 211 ? -14.121 15.160 -44.819 1.00 38.00 211 GLN A N 1
ATOM 1576 C CA . GLN A 1 211 ? -14.941 16.303 -45.250 1.00 38.00 211 GLN A CA 1
ATOM 1577 C C . GLN A 1 211 ? -16.201 16.527 -44.392 1.00 38.00 211 GLN A C 1
ATOM 1579 O O . GLN A 1 211 ? -16.682 17.654 -44.307 1.00 38.00 211 GLN A O 1
ATOM 1584 N N . GLN A 1 212 ? -16.711 15.508 -43.688 1.00 34.12 212 GLN A N 1
ATOM 1585 C CA . GLN A 1 212 ? -17.916 15.651 -42.852 1.00 34.12 212 GLN A CA 1
ATOM 1586 C C . GLN A 1 212 ? -17.636 16.276 -41.470 1.00 34.12 212 GLN A C 1
ATOM 1588 O O . GLN A 1 212 ? -18.517 16.906 -40.887 1.00 34.12 212 GLN A O 1
ATOM 1593 N N . GLY A 1 213 ? -16.402 16.179 -40.959 1.00 34.50 213 GLY A N 1
ATOM 1594 C CA . GLY A 1 213 ? -16.023 16.761 -39.662 1.00 34.50 213 GLY A CA 1
ATOM 1595 C C . GLY A 1 213 ? -15.938 18.293 -39.664 1.00 34.50 213 GLY A C 1
ATOM 1596 O O . GLY A 1 213 ? -16.180 18.935 -38.641 1.00 34.50 213 GLY A O 1
ATOM 1597 N N . THR A 1 214 ? -15.648 18.897 -40.816 1.00 42.09 214 THR A N 1
ATOM 1598 C CA . THR A 1 214 ? -15.533 20.357 -40.961 1.00 42.09 214 THR A CA 1
ATOM 1599 C C . THR A 1 214 ? -16.901 21.045 -41.010 1.00 42.09 214 THR A C 1
ATOM 1601 O O . THR A 1 214 ? -17.015 22.199 -40.598 1.00 42.09 214 THR A O 1
ATOM 1604 N N . LEU A 1 215 ? -17.954 20.336 -41.441 1.00 34.97 215 LEU A N 1
ATOM 1605 C CA . LEU A 1 215 ? -19.328 20.857 -41.473 1.00 34.97 215 LEU A CA 1
ATOM 1606 C C . LEU A 1 215 ? -19.954 20.943 -40.068 1.00 34.97 215 LEU A C 1
ATOM 1608 O O . LEU A 1 215 ? -20.628 21.921 -39.750 1.00 34.97 215 LEU A O 1
ATOM 1612 N N . LEU A 1 216 ? -19.669 19.970 -39.195 1.00 39.53 216 LEU A N 1
ATOM 1613 C CA . LEU A 1 216 ? -20.189 19.926 -37.820 1.00 39.53 216 LEU A CA 1
ATOM 1614 C C . LEU A 1 216 ? -19.568 20.991 -36.902 1.00 39.53 216 LEU A C 1
ATOM 1616 O O . LEU A 1 216 ? -20.255 21.523 -36.033 1.00 39.53 216 LEU A O 1
ATOM 1620 N N . ARG A 1 217 ? -18.306 21.386 -37.130 1.00 36.66 217 ARG A N 1
ATOM 1621 C CA . ARG A 1 217 ? -17.680 22.494 -36.381 1.00 36.66 217 ARG A CA 1
ATOM 1622 C C . ARG A 1 217 ? -18.348 23.847 -36.644 1.00 36.66 217 ARG A C 1
ATOM 1624 O O . ARG A 1 217 ? -18.454 24.640 -35.716 1.00 36.66 217 ARG A O 1
ATOM 1631 N N . LYS A 1 218 ? -18.862 24.088 -37.858 1.00 43.16 218 LYS A N 1
ATOM 1632 C CA . LYS A 1 218 ? -19.593 25.328 -38.177 1.00 43.16 218 LYS A CA 1
ATOM 1633 C C . LYS A 1 218 ? -20.985 25.391 -37.538 1.00 43.16 218 LYS A C 1
ATOM 1635 O O . LYS A 1 218 ? -21.445 26.485 -37.243 1.00 43.16 218 LYS A O 1
ATOM 1640 N N . GLN A 1 219 ? -21.637 24.253 -37.277 1.00 40.62 219 GLN A N 1
ATOM 1641 C CA . GLN A 1 219 ? -22.948 24.240 -36.611 1.00 40.62 219 GLN A CA 1
ATOM 1642 C C . GLN A 1 219 ? -22.868 24.422 -35.089 1.00 40.62 219 GLN A C 1
ATOM 1644 O O . GLN A 1 219 ? -23.786 24.985 -34.497 1.00 40.62 219 GLN A O 1
ATOM 1649 N N . ILE A 1 220 ? -21.774 23.998 -34.450 1.00 44.16 220 ILE A N 1
ATOM 1650 C CA . ILE A 1 220 ? -21.617 24.090 -32.987 1.00 44.16 220 ILE A CA 1
ATOM 1651 C C . ILE A 1 220 ? -21.231 25.513 -32.543 1.00 44.16 220 ILE A C 1
ATOM 1653 O O . ILE A 1 220 ? -21.568 25.927 -31.441 1.00 44.16 220 ILE A O 1
ATOM 1657 N N . GLN A 1 221 ? -20.615 26.313 -33.419 1.00 40.12 221 GLN A N 1
ATOM 1658 C CA . GLN A 1 221 ? -20.272 27.714 -33.135 1.00 40.12 221 GLN A CA 1
ATOM 1659 C C . GLN A 1 221 ? -21.475 28.682 -33.161 1.00 40.12 221 GLN A C 1
ATOM 1661 O O . GLN A 1 221 ? -21.331 29.829 -32.753 1.00 40.12 221 GLN A O 1
ATOM 1666 N N . GLY A 1 222 ? -22.656 28.234 -33.608 1.00 35.88 222 GLY A N 1
ATOM 1667 C CA . GLY A 1 222 ? -23.871 29.055 -33.721 1.00 35.88 222 GLY A CA 1
ATOM 1668 C C . GLY A 1 222 ? -24.854 28.964 -32.546 1.00 35.88 222 GLY A C 1
ATOM 1669 O O . GLY A 1 222 ? -25.918 29.572 -32.608 1.00 35.88 222 GLY A O 1
ATOM 1670 N N . ARG A 1 223 ?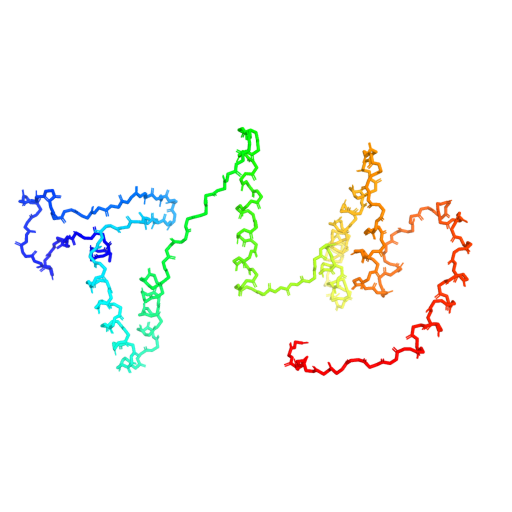 -24.552 28.204 -31.486 1.00 34.09 223 ARG A N 1
ATOM 1671 C CA . ARG A 1 223 ? -25.415 28.084 -30.297 1.00 34.09 223 ARG A CA 1
ATOM 1672 C C . ARG A 1 223 ? -24.608 28.378 -29.040 1.00 34.09 223 ARG A C 1
ATOM 1674 O O . ARG A 1 223 ? -23.930 27.508 -28.507 1.00 34.09 223 ARG A O 1
ATOM 1681 N N . GLY A 1 224 ? -24.631 29.642 -28.637 1.00 30.58 224 GLY A N 1
ATOM 1682 C CA . GLY A 1 224 ? -23.936 30.129 -27.456 1.00 30.58 224 GLY A CA 1
ATOM 1683 C C . GLY A 1 224 ? -24.563 29.701 -26.128 1.00 30.58 224 GLY A C 1
ATOM 1684 O O . GLY A 1 224 ? -25.709 29.267 -26.072 1.00 30.58 224 GLY A O 1
ATOM 1685 N N . GLN A 1 225 ? -23.757 29.957 -25.092 1.00 32.91 225 GLN A N 1
ATOM 1686 C CA . GLN A 1 225 ? -24.102 30.239 -23.694 1.00 32.91 225 GLN A CA 1
ATOM 1687 C C . GLN A 1 225 ? -24.710 29.102 -22.864 1.00 32.91 225 GLN A C 1
ATOM 1689 O O . GLN A 1 225 ? -25.891 28.825 -22.987 1.00 32.91 225 GLN A O 1
ATOM 1694 N N . ILE A 1 226 ? -23.916 28.574 -21.918 1.00 30.38 226 ILE A N 1
ATOM 1695 C CA . ILE A 1 226 ? -24.254 28.514 -20.483 1.00 30.38 226 ILE A CA 1
ATOM 1696 C C . ILE A 1 226 ? -22.963 28.817 -19.687 1.00 30.38 226 ILE A C 1
ATOM 1698 O O . ILE A 1 226 ? -21.895 28.263 -19.944 1.00 30.38 226 ILE A O 1
ATOM 1702 N N . HIS A 1 227 ? -23.117 29.762 -18.764 1.00 28.05 227 HIS A N 1
ATOM 1703 C CA . HIS A 1 227 ? -22.244 30.254 -17.693 1.00 28.05 227 HIS A CA 1
ATOM 1704 C C . HIS A 1 227 ? -21.512 29.150 -16.885 1.00 28.05 227 HIS A C 1
ATOM 1706 O O . HIS A 1 227 ? -22.086 28.110 -16.601 1.00 28.05 227 HIS A O 1
ATOM 1712 N N . SER A 1 228 ? -20.201 29.278 -16.642 1.00 27.78 228 SER A N 1
ATOM 1713 C CA . SER A 1 228 ? -19.531 29.864 -15.456 1.00 27.78 228 SER A CA 1
ATOM 1714 C C . SER A 1 228 ? -19.298 28.900 -14.281 1.00 27.78 228 SER A C 1
ATOM 1716 O O . SER A 1 228 ? -20.239 28.265 -13.825 1.00 27.78 228 SER A O 1
ATOM 1718 N N . LEU A 1 229 ? -18.079 28.985 -13.725 1.00 29.97 229 LEU A N 1
ATOM 1719 C CA . LEU A 1 229 ? -17.609 28.577 -12.386 1.00 29.97 229 LEU A CA 1
ATOM 1720 C C . LEU A 1 229 ? -16.805 27.271 -12.282 1.00 29.97 229 LEU A C 1
ATOM 1722 O O . LEU A 1 229 ? -17.127 26.252 -12.876 1.00 29.97 229 LEU A O 1
ATOM 1726 N N . VAL A 1 230 ? -15.779 27.369 -11.425 1.00 32.66 230 VAL A N 1
ATOM 1727 C CA . VAL A 1 230 ? -14.686 26.433 -11.104 1.00 32.66 230 VAL A CA 1
ATOM 1728 C C . VAL A 1 230 ? -13.592 26.409 -12.187 1.00 32.66 230 VAL A C 1
ATOM 1730 O O . VAL A 1 230 ? -13.723 25.761 -13.213 1.00 32.66 230 VAL A O 1
ATOM 1733 N N . GLY A 1 231 ? -12.498 27.164 -12.096 1.00 26.92 231 GLY A N 1
ATOM 1734 C CA . GLY A 1 231 ? -11.756 27.570 -10.904 1.00 26.92 231 GLY A CA 1
ATOM 1735 C C . GLY A 1 231 ? -10.431 26.812 -10.890 1.00 26.92 231 GLY A C 1
ATOM 1736 O O . GLY A 1 231 ? -10.418 25.600 -10.719 1.00 26.92 231 GLY A O 1
ATOM 1737 N N . ASN A 1 232 ? -9.348 27.555 -11.114 1.00 32.16 232 ASN A N 1
ATOM 1738 C CA . ASN A 1 232 ? -7.950 27.135 -11.064 1.00 32.16 232 ASN A CA 1
ATOM 1739 C C . ASN A 1 232 ? -7.645 26.073 -9.994 1.00 32.16 232 ASN A C 1
ATOM 1741 O O . ASN A 1 232 ? -7.855 26.323 -8.806 1.00 32.16 232 ASN A O 1
ATOM 1745 N N . ARG A 1 233 ? -7.037 24.964 -10.423 1.00 29.55 233 ARG A N 1
ATOM 1746 C CA . ARG A 1 233 ? -5.786 24.386 -9.893 1.00 29.55 233 ARG A CA 1
ATOM 1747 C C . ARG A 1 233 ? -5.525 23.045 -10.588 1.00 29.55 233 ARG A C 1
ATOM 1749 O O . ARG A 1 233 ? -6.384 22.175 -10.524 1.00 29.55 233 ARG A O 1
ATOM 1756 N N . CYS A 1 234 ? -4.371 22.971 -11.257 1.00 31.33 234 CYS A N 1
ATOM 1757 C CA . CYS A 1 234 ? -3.517 21.824 -11.607 1.00 31.33 234 CYS A CA 1
ATOM 1758 C C . CYS A 1 234 ? -2.740 22.165 -12.882 1.00 31.33 234 CYS A C 1
ATOM 1760 O O . CYS A 1 234 ? -3.379 22.310 -13.949 1.00 31.33 234 CYS A O 1
#

pLDDT: mean 71.97, std 23.47, range [26.92, 93.81]

Secondary structure (DSSP, 8-state):
-HHHHT-PPPSTTS----GGG--TTTS--EEEEEE-SS-EEEEEE---HHHHHHHHHHHHHHHHH---HHHHHHHHHHHHHHHSPPP------SSHHHHGGGHHHHHHHHHHHHHHHT----TTTHHHHHTHHHHHS---SSHHHHHHHHHHHHHTTHHHHHHHHHHH--------TTSTTTTTTSS-GGGTTTS----TTSSGGGGGGHHHHHHHHHHHTTS-----------

Sequence (234 aa):
MAIATGGLVFGEEGLALNVEDVQAQDLGKVGEVIVTKDEATLLKGKGHKAQIENCIQEIAEQLEITTSEYEKEKLNEQLAKLSDGVAVLKVGRTSDVEVNEKDRVTDALNATTAAVEEGIVLVGGCALLRCIPTMDALTPANEDQKIGIEIIKRTLKIPAMTIAKNAVAPPVQPKRRALRRSTILYCCPRLRGLLPAIPSAELARHRGTAQQGTLLRKQIQGRGQIHSLVGNRC